Protein AF-A0A8T2KQU5-F1 (afdb_monomer_lite)

Secondary structure (DSSP, 8-state):
--SHHHHHHHHHHHHHHHHHHHHHHHHHHHHHHHHHHHHHHHHHHHH---PPPPPP-HHHHHHHHHHHHHHHHHHHHHHHHHHHHHHHHHHHHHHHHHHHHHHHHHHHHHHHHHHHHHHHHHHHHHHHHHHHHHHHHHHHHHHHHHHHHHHHHHHHHHHHHHHHHHHHHHHHHHHHHHHHHHHHHHHHHHHHHHHHHHHTTT---HHHHHHHHHHHHHT--SS-----PPPPSS--HHHHHHHHHHHHHHHHHHHHHHHT-GGGSPPTTS--SS--TT-HHHHHHHHHHHHHHHHH-S--HHHHHHHHHH-S-HHHHHHHHHHHHHHHHHHHHHHHHHHH---------

pLDDT: mean 75.5, std 19.66, range [34.19, 98.44]

Organism: NCBI:txid247094

Radius of gyration: 82.46 Å; chains: 1; bounding box: 174×82×207 Å

Foldseek 3Di:
DPDPVVVVVVVVVVVVVVVVVVVVVVVVVVVVVVVVVVVVVVVVVVPPDPDPDPPPPPVVVVVVVVVVVVVVVVVVVVVVVVVVVVVVVVVVVVVVVVVVVVVVVVVVVVVVVVVVVVVVVVVVVVVVVVVVVVVVVVVVVVVVVVVVVVVVVVVVVVVVVVVVVVVVVVVVVVVVVVVVLLVQLVVQLVVVLVVVCVVVVNDDDPVNNVVSVVCSVVSHGPDDPPPDPPDDPDQDPVNVVVVVVVVVVVVVVVVCCLQCHDPSPDPPVDPDRGDDLCPVVVVVVVVVCVVCCVPDDDDPPPVVVVVQVRHPCVPVVVVVVVCVVVVVVVVVVCVVVVVVPPDPPDDDD

Sequence (349 aa):
MKKLAQIQNDELRKMQKIREELRIQDIEKLRRARRRQNEIMARIQAAIVQIPKPPTNRNLKAIEAQKMLKKKKEAEEAFREEQLINRLMRQSQQERRIAVQLMYARHEKEVMRQNRILREKQFQERREKEFREALDREAAIQKQENLEREEEIRKIQELHDQIAAERAEARYRKHYHMCQEIMNQILDLVTKTGEYREITNRLIPNKLMREWKEFFFAGYPLYEKASIDPLPSEPTTEQLLELEKQNLLDDNDYEEYKDMAGEWSPPQSSGLKAPAPNNNVLGYVVADCCVLGKLYYSGKSTCLTHLTQGFCVETLLQEALQAYHHGEMEVIRTVLILNKKKPMKNIRY

InterPro domains:
  IPR052634 Sperm flagellar development and bone growth associated protein [PTHR14919] (75-287)
  IPR054517 CPC1/SPEF2 domain D5 [PF22946] (88-221)

Structure (mmCIF, N/CA/C/O backbone):
data_AF-A0A8T2KQU5-F1
#
_entry.id   AF-A0A8T2KQU5-F1
#
loop_
_atom_site.group_PDB
_atom_site.id
_atom_site.type_symbol
_atom_site.label_atom_id
_atom_site.label_alt_id
_atom_site.label_comp_id
_atom_site.label_asym_id
_atom_site.label_entity_id
_atom_site.label_seq_id
_atom_site.pdbx_PDB_ins_code
_atom_site.Cartn_x
_atom_site.Cartn_y
_atom_site.Cartn_z
_atom_site.occupancy
_atom_site.B_iso_or_equiv
_atom_site.auth_seq_id
_atom_site.auth_comp_id
_atom_site.auth_asym_id
_atom_site.auth_atom_id
_atom_site.pdbx_PDB_model_num
ATOM 1 N N . MET A 1 1 ? 108.077 -56.920 -130.665 1.00 50.50 1 MET A N 1
ATOM 2 C CA . MET A 1 1 ? 108.068 -56.585 -129.222 1.00 50.50 1 MET A CA 1
ATOM 3 C C . MET A 1 1 ? 108.440 -55.138 -128.835 1.00 50.50 1 MET A C 1
ATOM 5 O O . MET A 1 1 ? 108.325 -54.854 -127.657 1.00 50.50 1 MET A O 1
ATOM 9 N N . LYS A 1 2 ? 108.795 -54.178 -129.721 1.00 52.72 2 LYS A N 1
ATOM 10 C CA . LYS A 1 2 ? 108.927 -52.750 -129.292 1.00 52.72 2 LYS A CA 1
ATOM 11 C C . LYS A 1 2 ? 108.409 -51.653 -130.251 1.00 52.72 2 LYS A C 1
ATOM 13 O O . LYS A 1 2 ? 108.157 -50.557 -129.782 1.00 52.72 2 LYS A O 1
ATOM 18 N N . LYS A 1 3 ? 108.178 -51.906 -131.551 1.00 51.38 3 LYS A N 1
ATOM 19 C CA . LYS A 1 3 ? 107.813 -50.829 -132.511 1.00 51.38 3 LYS A CA 1
ATOM 20 C C . LYS A 1 3 ? 106.306 -50.538 -132.670 1.00 51.38 3 LYS A C 1
ATOM 22 O O . LYS A 1 3 ? 105.949 -49.385 -132.859 1.00 51.38 3 LYS A O 1
ATOM 27 N N . LEU A 1 4 ? 105.421 -51.533 -132.536 1.00 48.31 4 LEU A N 1
ATOM 28 C CA . LEU A 1 4 ? 103.963 -51.339 -132.704 1.00 48.31 4 LEU A CA 1
ATOM 29 C C . LEU A 1 4 ? 103.295 -50.625 -131.511 1.00 48.31 4 LEU A C 1
ATOM 31 O O . LEU A 1 4 ? 102.405 -49.806 -131.710 1.00 48.31 4 LEU A O 1
ATOM 35 N N . ALA A 1 5 ? 103.779 -50.851 -130.284 1.00 55.22 5 ALA A N 1
ATOM 36 C CA . ALA A 1 5 ? 103.276 -50.170 -129.084 1.00 55.22 5 ALA A CA 1
ATOM 37 C C . ALA A 1 5 ? 103.716 -48.694 -128.989 1.00 55.22 5 ALA A C 1
ATOM 39 O O . ALA A 1 5 ? 103.071 -47.900 -128.310 1.00 55.22 5 ALA A O 1
ATOM 40 N N . GLN A 1 6 ? 104.803 -48.315 -129.673 1.00 56.91 6 GLN A N 1
ATOM 41 C CA . GLN A 1 6 ? 105.303 -46.937 -129.698 1.00 56.91 6 GLN A CA 1
ATOM 42 C C . GLN A 1 6 ? 104.428 -46.049 -130.599 1.00 56.91 6 GLN A C 1
ATOM 44 O O . GLN A 1 6 ? 104.073 -44.943 -130.209 1.00 56.91 6 GLN A O 1
ATOM 49 N N . ILE A 1 7 ? 103.993 -46.583 -131.748 1.00 60.22 7 ILE A N 1
ATOM 50 C CA . ILE A 1 7 ? 103.141 -45.874 -132.714 1.00 60.22 7 ILE A CA 1
ATOM 51 C C . ILE A 1 7 ? 101.752 -45.584 -132.121 1.00 60.22 7 ILE A C 1
ATOM 53 O O . ILE A 1 7 ? 101.294 -44.447 -132.190 1.00 60.22 7 ILE A O 1
ATOM 57 N N . GLN A 1 8 ? 101.124 -46.556 -131.445 1.00 58.75 8 GLN A N 1
ATOM 58 C CA . GLN A 1 8 ? 99.826 -46.337 -130.783 1.00 58.75 8 GLN A CA 1
ATOM 59 C C . GLN A 1 8 ? 99.897 -45.321 -129.629 1.00 58.75 8 GLN A C 1
ATOM 61 O O . GLN A 1 8 ? 98.967 -44.537 -129.438 1.00 58.75 8 GLN A O 1
ATOM 66 N N . ASN A 1 9 ? 100.997 -45.294 -128.866 1.00 60.81 9 ASN A N 1
ATOM 67 C CA . ASN A 1 9 ? 101.178 -44.314 -127.787 1.00 60.81 9 ASN A CA 1
ATOM 68 C C . ASN A 1 9 ? 101.420 -42.894 -128.325 1.00 60.81 9 ASN A C 1
ATOM 70 O O . ASN A 1 9 ? 100.925 -41.921 -127.752 1.00 60.81 9 ASN A O 1
ATOM 74 N N . ASP A 1 10 ? 102.147 -42.764 -129.435 1.00 62.34 10 ASP A N 1
ATOM 75 C CA . ASP A 1 10 ? 102.380 -41.472 -130.080 1.00 62.34 10 ASP A CA 1
ATOM 76 C C . ASP A 1 10 ? 101.107 -40.921 -130.744 1.00 62.34 10 ASP A C 1
ATOM 78 O O . ASP A 1 10 ? 100.865 -39.712 -130.694 1.00 62.34 10 ASP A O 1
ATOM 82 N N . GLU A 1 11 ? 100.248 -41.781 -131.297 1.00 60.84 11 GLU A N 1
ATOM 83 C CA . GLU A 1 11 ? 98.922 -41.394 -131.802 1.00 60.84 11 GLU A CA 1
ATOM 84 C C . GLU A 1 11 ? 97.987 -40.927 -130.679 1.00 60.84 11 GLU A C 1
ATOM 86 O O . GLU A 1 11 ? 97.353 -39.876 -130.806 1.00 60.84 11 GLU A O 1
ATOM 91 N N . LEU A 1 12 ? 97.968 -41.626 -129.538 1.00 62.62 12 LEU A N 1
ATOM 92 C CA . LEU A 1 12 ? 97.231 -41.189 -128.345 1.00 62.62 12 LEU A CA 1
ATOM 93 C C . LEU A 1 12 ? 97.728 -39.830 -127.828 1.00 62.62 12 LEU A C 1
ATOM 95 O O . LEU A 1 12 ? 96.915 -38.965 -127.497 1.00 62.62 12 LEU A O 1
ATOM 99 N N . ARG A 1 13 ? 99.047 -39.594 -127.824 1.00 61.50 13 ARG A N 1
ATOM 100 C CA . ARG A 1 13 ? 99.641 -38.297 -127.448 1.00 61.50 13 ARG A CA 1
ATOM 101 C C . ARG A 1 13 ? 99.290 -37.179 -128.429 1.00 61.50 13 ARG A C 1
ATOM 103 O O . ARG A 1 13 ? 99.038 -36.055 -127.998 1.00 61.50 13 ARG A O 1
ATOM 110 N N . LYS A 1 14 ? 99.243 -37.462 -129.736 1.00 70.38 14 LYS A N 1
ATOM 111 C CA . LYS A 1 14 ? 98.799 -36.489 -130.752 1.00 70.38 14 LYS A CA 1
ATOM 112 C C . LYS A 1 14 ? 97.320 -36.140 -130.584 1.00 70.38 14 LYS A C 1
ATOM 114 O O . LYS A 1 14 ? 96.977 -34.962 -130.583 1.00 70.38 14 LYS A O 1
ATOM 119 N N . MET A 1 15 ? 96.464 -37.137 -130.354 1.00 66.38 15 MET A N 1
ATOM 120 C CA . MET A 1 15 ? 95.035 -36.930 -130.088 1.00 66.38 15 MET A CA 1
ATOM 121 C C . MET A 1 15 ? 94.790 -36.125 -128.802 1.00 66.38 15 MET A C 1
ATOM 123 O O . MET A 1 15 ? 93.900 -35.274 -128.770 1.00 66.38 15 MET A O 1
ATOM 127 N N . GLN A 1 16 ? 95.595 -36.341 -127.755 1.00 68.31 16 GLN A N 1
ATOM 128 C CA . GLN A 1 16 ? 95.536 -35.544 -126.524 1.00 68.31 16 GLN A CA 1
ATOM 129 C C . GLN A 1 16 ? 95.972 -34.090 -126.746 1.00 68.31 16 GLN A C 1
ATOM 131 O O . GLN A 1 16 ? 95.265 -33.189 -126.300 1.00 68.31 16 GLN A O 1
ATOM 136 N N . LYS A 1 17 ? 97.055 -33.850 -127.502 1.00 73.94 17 LYS A N 1
ATOM 137 C CA . LYS A 1 17 ? 97.500 -32.490 -127.863 1.00 73.94 17 LYS A CA 1
ATOM 138 C C . LYS A 1 17 ? 96.441 -31.716 -128.644 1.00 73.94 17 LYS A C 1
ATOM 140 O O . LYS A 1 17 ? 96.138 -30.585 -128.288 1.00 73.94 17 LYS A O 1
ATOM 145 N N . ILE A 1 18 ? 95.817 -32.345 -129.641 1.00 77.31 18 ILE A N 1
ATOM 146 C CA . ILE A 1 18 ? 94.743 -31.717 -130.430 1.00 77.31 18 ILE A CA 1
ATOM 147 C C . ILE A 1 18 ? 93.541 -31.369 -129.536 1.00 77.31 18 ILE A C 1
ATOM 149 O O . ILE A 1 18 ? 92.941 -30.302 -129.668 1.00 77.31 18 ILE A O 1
ATOM 153 N N . ARG A 1 19 ? 93.196 -32.247 -128.584 1.00 71.88 19 ARG A N 1
ATOM 154 C CA . ARG A 1 19 ? 92.106 -32.001 -127.630 1.00 71.88 19 ARG A CA 1
ATOM 155 C C . ARG A 1 19 ? 92.425 -30.852 -126.663 1.00 71.88 19 ARG A C 1
ATOM 157 O O . ARG A 1 19 ? 91.522 -30.082 -126.338 1.00 71.88 19 ARG A O 1
ATOM 164 N N . GLU A 1 20 ? 93.670 -30.716 -126.211 1.00 72.19 20 GLU A N 1
ATOM 165 C CA . GLU A 1 20 ? 94.106 -29.584 -125.379 1.00 72.19 20 GLU A CA 1
ATOM 166 C C . GLU A 1 20 ? 94.168 -28.267 -126.160 1.00 72.19 20 GLU A C 1
ATOM 168 O O . GLU A 1 20 ? 93.708 -27.244 -125.653 1.00 72.19 20 GLU A O 1
ATOM 173 N N . GLU A 1 21 ? 94.641 -28.284 -127.407 1.00 76.81 21 GLU A N 1
ATOM 174 C CA . GLU A 1 21 ? 94.680 -27.105 -128.281 1.00 76.81 21 GLU A CA 1
ATOM 175 C C . GLU A 1 21 ? 93.280 -26.553 -128.567 1.00 76.81 21 GLU A C 1
ATOM 177 O O . GLU A 1 21 ? 93.063 -25.346 -128.442 1.00 76.81 21 GLU A O 1
ATOM 182 N N . LEU A 1 22 ? 92.302 -27.422 -128.852 1.00 78.31 22 LEU A N 1
ATOM 183 C CA . LEU A 1 22 ? 90.896 -27.021 -129.004 1.00 78.31 22 LEU A CA 1
ATOM 184 C C . LEU A 1 22 ? 90.356 -26.353 -127.730 1.00 78.31 22 LEU A C 1
ATOM 186 O O . LEU A 1 22 ? 89.692 -25.317 -127.794 1.00 78.31 22 LEU A O 1
ATOM 190 N N . ARG A 1 23 ? 90.709 -26.890 -126.555 1.00 79.25 23 ARG A N 1
ATOM 191 C CA . ARG A 1 23 ? 90.299 -26.340 -125.255 1.00 79.25 23 ARG A CA 1
ATOM 192 C C . ARG A 1 23 ? 90.900 -24.953 -125.003 1.00 79.25 23 ARG A C 1
ATOM 194 O O . ARG A 1 23 ? 90.217 -24.072 -124.482 1.00 79.25 23 ARG A O 1
ATOM 201 N N . ILE A 1 24 ? 92.158 -24.743 -125.391 1.00 78.00 24 ILE A N 1
ATOM 202 C CA . ILE A 1 24 ? 92.837 -23.441 -125.307 1.00 78.00 24 ILE A CA 1
ATOM 203 C C . ILE A 1 24 ? 92.200 -22.441 -126.281 1.00 78.00 24 ILE A C 1
ATOM 205 O O . ILE A 1 24 ? 91.972 -21.287 -125.909 1.00 78.00 24 ILE A O 1
ATOM 209 N N . GLN A 1 25 ? 91.832 -22.880 -127.487 1.00 80.12 25 GLN A N 1
ATOM 210 C CA . GLN A 1 25 ? 91.169 -22.037 -128.485 1.00 80.12 25 GLN A CA 1
ATOM 211 C C . GLN A 1 25 ? 89.801 -21.523 -128.008 1.00 80.12 25 GLN A C 1
ATOM 213 O O . GLN A 1 25 ? 89.478 -20.345 -128.194 1.00 80.12 25 GLN A O 1
ATOM 218 N N . ASP A 1 26 ? 89.014 -22.373 -127.347 1.00 79.69 26 ASP A N 1
ATOM 219 C CA . ASP A 1 26 ? 87.719 -21.980 -126.785 1.00 79.69 26 ASP A CA 1
ATOM 220 C C . ASP A 1 26 ? 87.868 -21.006 -125.603 1.00 79.69 26 ASP A C 1
ATOM 222 O O . ASP A 1 26 ? 87.123 -20.023 -125.499 1.00 79.69 26 ASP A O 1
ATOM 226 N N . ILE A 1 27 ? 88.890 -21.189 -124.759 1.00 82.50 27 ILE A N 1
ATOM 227 C CA . ILE A 1 27 ? 89.223 -20.243 -123.680 1.00 82.50 27 ILE A CA 1
ATOM 228 C C . ILE A 1 27 ? 89.667 -18.888 -124.254 1.00 82.50 27 ILE A C 1
ATOM 230 O O . ILE A 1 27 ? 89.281 -17.831 -123.738 1.00 82.50 27 ILE A O 1
ATOM 234 N N . GLU A 1 28 ? 90.445 -18.877 -125.337 1.00 80.00 28 GLU A N 1
ATOM 235 C CA . GLU A 1 28 ? 90.831 -17.635 -126.008 1.00 80.00 28 GLU A CA 1
ATOM 236 C C . GLU A 1 28 ? 89.642 -16.907 -126.637 1.00 80.00 28 GLU A C 1
ATOM 238 O O . GLU A 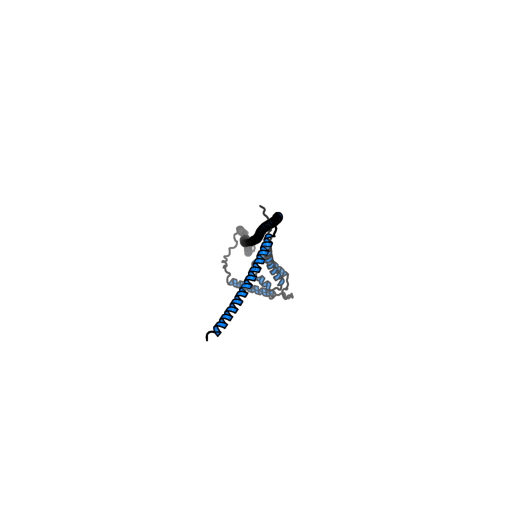1 28 ? 89.558 -15.678 -126.528 1.00 80.00 28 GLU A O 1
ATOM 243 N N . LYS A 1 29 ? 88.694 -17.630 -127.246 1.00 81.38 29 LYS A N 1
ATOM 244 C CA . LYS A 1 29 ? 87.450 -17.036 -127.762 1.00 81.38 29 LYS A CA 1
ATOM 245 C C . LYS A 1 29 ? 86.662 -16.341 -126.651 1.00 81.38 29 LYS A C 1
ATOM 247 O O . LYS A 1 29 ? 86.257 -15.190 -126.833 1.00 81.38 29 LYS A O 1
ATOM 252 N N . LEU A 1 30 ? 86.525 -16.975 -125.483 1.00 81.06 30 LEU A N 1
ATOM 253 C CA . LEU A 1 30 ? 85.876 -16.377 -124.308 1.00 81.06 30 LEU A CA 1
ATOM 254 C C . LEU A 1 30 ? 86.605 -15.115 -123.819 1.00 81.06 30 LEU A C 1
ATOM 256 O O . LEU A 1 30 ? 85.970 -14.095 -123.537 1.00 81.06 30 LEU A O 1
ATOM 260 N N . ARG A 1 31 ? 87.945 -15.131 -123.776 1.00 82.69 31 ARG A N 1
ATOM 261 C CA . ARG A 1 31 ? 88.745 -13.948 -123.402 1.00 82.69 31 ARG A CA 1
ATOM 262 C C . ARG A 1 31 ? 88.584 -12.799 -124.400 1.00 82.69 31 ARG A C 1
ATOM 264 O O . ARG A 1 31 ? 88.457 -11.649 -123.976 1.00 82.69 31 ARG A O 1
ATOM 271 N N . ARG A 1 32 ? 88.552 -13.085 -125.707 1.00 81.69 32 ARG A N 1
ATOM 272 C CA . ARG A 1 32 ? 88.316 -12.074 -126.755 1.00 81.69 32 ARG A CA 1
ATOM 273 C C . ARG A 1 32 ? 86.906 -11.484 -126.660 1.00 81.69 32 ARG A C 1
ATOM 275 O O . ARG A 1 32 ? 86.767 -10.267 -126.756 1.00 81.69 32 ARG A O 1
ATOM 282 N N . ALA A 1 33 ? 85.883 -12.301 -126.401 1.00 80.19 33 ALA A N 1
ATOM 283 C CA . ALA A 1 33 ? 84.511 -11.828 -126.198 1.00 80.19 33 ALA A CA 1
ATOM 284 C C . ALA A 1 33 ? 84.392 -10.900 -124.975 1.00 80.19 33 ALA A C 1
ATOM 286 O O . ALA A 1 33 ? 83.794 -9.827 -125.070 1.00 80.19 33 ALA A O 1
ATOM 287 N N . ARG A 1 34 ? 85.044 -11.250 -123.857 1.00 85.06 34 ARG A N 1
ATOM 288 C CA . ARG A 1 34 ? 85.070 -10.409 -122.650 1.00 85.06 34 ARG A CA 1
ATOM 289 C C . ARG A 1 34 ? 85.811 -9.087 -122.868 1.00 85.06 34 ARG A C 1
ATOM 291 O O . ARG A 1 34 ? 85.346 -8.055 -122.398 1.00 85.06 34 ARG A O 1
ATOM 298 N N . ARG A 1 35 ? 86.920 -9.084 -123.622 1.00 82.44 35 ARG A N 1
ATOM 299 C CA . ARG A 1 35 ? 87.605 -7.833 -124.006 1.00 82.44 35 ARG A CA 1
ATOM 300 C C . ARG A 1 35 ? 86.699 -6.926 -124.835 1.00 82.44 35 ARG A C 1
ATOM 302 O O . ARG A 1 35 ? 86.638 -5.745 -124.532 1.00 82.44 35 ARG A O 1
ATOM 309 N N . ARG A 1 36 ? 85.945 -7.472 -125.798 1.00 83.44 36 ARG A N 1
ATOM 310 C CA . ARG A 1 36 ? 84.970 -6.688 -126.580 1.00 83.44 36 ARG A CA 1
ATOM 311 C C . ARG A 1 36 ? 83.856 -6.115 -125.706 1.00 83.44 36 ARG A C 1
ATOM 313 O O . ARG A 1 36 ? 83.538 -4.944 -125.854 1.00 83.44 36 ARG A O 1
ATOM 320 N N . GLN A 1 37 ? 83.295 -6.893 -124.776 1.00 76.31 37 GLN A N 1
ATOM 321 C CA . GLN A 1 37 ? 82.302 -6.368 -123.826 1.00 76.31 37 GLN A CA 1
ATOM 322 C C . GLN A 1 37 ? 82.875 -5.249 -122.949 1.00 76.31 37 GLN A C 1
ATOM 324 O O . GLN A 1 37 ? 82.223 -4.223 -122.773 1.00 76.31 37 GLN A O 1
ATOM 329 N N . ASN A 1 38 ? 84.101 -5.411 -122.448 1.00 82.88 38 ASN A N 1
ATOM 330 C CA . ASN A 1 38 ? 84.763 -4.380 -121.653 1.00 82.88 38 ASN A CA 1
ATOM 331 C C . ASN A 1 38 ? 85.070 -3.127 -122.483 1.00 82.88 38 ASN A C 1
ATOM 333 O O . ASN A 1 38 ? 84.923 -2.019 -121.982 1.00 82.88 38 ASN A O 1
ATOM 337 N N . GLU A 1 39 ? 85.448 -3.284 -123.752 1.00 83.44 39 GLU A N 1
ATOM 338 C CA . GLU A 1 39 ? 85.691 -2.164 -124.662 1.00 83.44 39 GLU A CA 1
ATOM 339 C C . GLU A 1 39 ? 84.388 -1.430 -125.012 1.00 83.44 39 GLU A C 1
ATOM 341 O O . GLU A 1 39 ? 84.363 -0.203 -125.032 1.00 83.44 39 GLU A O 1
ATOM 346 N N . ILE A 1 40 ? 83.278 -2.155 -125.202 1.00 78.06 40 ILE A N 1
ATOM 347 C CA . ILE A 1 40 ? 81.944 -1.565 -125.386 1.00 78.06 40 ILE A CA 1
ATOM 348 C C . ILE A 1 40 ? 81.515 -0.808 -124.123 1.00 78.06 40 ILE A C 1
ATOM 350 O O . ILE A 1 40 ? 81.058 0.325 -124.236 1.00 78.06 40 ILE A O 1
ATOM 354 N N . MET A 1 41 ? 81.718 -1.367 -122.924 1.00 73.31 41 MET A N 1
ATOM 355 C CA . MET A 1 41 ? 81.436 -0.654 -121.671 1.00 73.31 41 MET A CA 1
ATOM 356 C C . MET A 1 41 ? 82.324 0.575 -121.481 1.00 73.31 41 MET A C 1
ATOM 358 O O . MET A 1 41 ? 81.826 1.604 -121.033 1.00 73.31 41 MET A O 1
ATOM 362 N N . ALA A 1 42 ? 83.601 0.507 -121.863 1.00 74.44 42 ALA A N 1
ATOM 363 C CA . ALA A 1 42 ? 84.502 1.654 -121.828 1.00 74.44 42 ALA A CA 1
ATOM 364 C C . ALA A 1 42 ? 84.073 2.742 -122.828 1.00 74.44 42 ALA A C 1
ATOM 366 O O . ALA A 1 42 ? 84.100 3.922 -122.490 1.00 74.44 42 ALA A O 1
ATOM 367 N N . ARG A 1 43 ? 83.597 2.366 -124.026 1.00 73.38 43 ARG A N 1
ATOM 368 C CA . ARG A 1 43 ? 83.027 3.307 -125.006 1.00 73.38 43 ARG A CA 1
ATOM 369 C C . ARG A 1 43 ? 81.703 3.913 -124.532 1.00 73.38 43 ARG A C 1
ATOM 371 O O . ARG A 1 43 ? 81.512 5.108 -124.714 1.00 73.38 43 ARG A O 1
ATOM 378 N N . ILE A 1 44 ? 80.824 3.141 -123.881 1.00 68.38 44 ILE A N 1
ATOM 379 C CA . ILE A 1 44 ? 79.591 3.663 -123.264 1.00 68.38 44 ILE A CA 1
ATOM 380 C C . ILE A 1 44 ? 79.944 4.633 -122.132 1.00 68.38 44 ILE A C 1
ATOM 382 O O . ILE A 1 44 ? 79.413 5.735 -122.097 1.00 68.38 44 ILE A O 1
ATOM 386 N N . GLN A 1 45 ? 80.879 4.276 -121.249 1.00 61.72 45 GLN A N 1
ATOM 387 C CA . GLN A 1 45 ? 81.314 5.154 -120.158 1.00 61.72 45 GLN A CA 1
ATOM 388 C C . GLN A 1 45 ? 82.012 6.429 -120.659 1.00 61.72 45 GLN A C 1
ATOM 390 O O . GLN A 1 45 ? 81.833 7.478 -120.049 1.00 61.72 45 GLN A O 1
ATOM 395 N N . ALA A 1 46 ? 82.742 6.369 -121.779 1.00 62.53 46 ALA A N 1
ATOM 396 C CA . ALA A 1 46 ? 83.385 7.532 -122.399 1.00 62.53 46 ALA A CA 1
ATOM 397 C C . ALA A 1 46 ? 82.419 8.423 -123.210 1.00 62.53 46 ALA A C 1
ATOM 399 O O . ALA A 1 46 ? 82.688 9.610 -123.372 1.00 62.53 46 ALA A O 1
ATOM 400 N N . ALA A 1 47 ? 81.301 7.876 -123.704 1.00 62.16 47 ALA A N 1
ATOM 401 C CA . ALA A 1 47 ? 80.281 8.606 -124.466 1.00 62.16 47 ALA A CA 1
ATOM 402 C C . ALA A 1 47 ? 79.158 9.207 -123.592 1.00 62.16 47 ALA A C 1
ATOM 404 O O . ALA A 1 47 ? 78.311 9.943 -124.102 1.00 62.16 47 ALA A O 1
ATOM 405 N N . ILE A 1 48 ? 79.138 8.928 -122.282 1.00 51.62 48 ILE A N 1
ATOM 406 C CA . ILE A 1 48 ? 78.232 9.597 -121.340 1.00 51.62 48 ILE A CA 1
ATOM 407 C C . ILE A 1 48 ? 78.722 11.034 -121.135 1.00 51.62 48 ILE A C 1
ATOM 409 O O . ILE A 1 48 ? 79.669 11.302 -120.397 1.00 51.62 48 ILE A O 1
ATOM 413 N N . VAL A 1 49 ? 78.040 11.973 -121.789 1.00 54.41 49 VAL A N 1
ATOM 414 C CA . VAL A 1 49 ? 78.141 13.409 -121.516 1.00 54.41 49 VAL A CA 1
ATOM 415 C C . VAL A 1 49 ? 77.855 13.641 -120.030 1.00 54.41 49 VAL A C 1
ATOM 417 O O . VAL A 1 49 ? 76.795 13.257 -119.530 1.00 54.41 49 VAL A O 1
ATOM 420 N N . GLN A 1 50 ? 78.793 14.262 -119.309 1.00 50.88 50 GLN A N 1
ATOM 421 C CA . GLN A 1 50 ? 78.565 14.689 -117.930 1.00 50.88 50 GLN A CA 1
ATOM 422 C C . GLN A 1 50 ? 77.510 15.802 -117.900 1.00 50.88 50 GLN A C 1
ATOM 424 O O . GLN A 1 50 ? 77.822 16.983 -118.019 1.00 50.88 50 GLN A O 1
ATOM 429 N N . ILE A 1 51 ? 76.246 15.421 -117.722 1.00 48.25 51 ILE A N 1
ATOM 430 C CA . ILE A 1 51 ? 75.193 16.343 -117.299 1.00 48.25 51 ILE A CA 1
ATOM 431 C C . ILE A 1 51 ? 75.481 16.680 -115.826 1.00 48.25 51 ILE A C 1
ATOM 433 O O . ILE A 1 51 ? 75.554 15.752 -115.009 1.00 48.25 51 ILE A O 1
ATOM 437 N N . PRO A 1 52 ? 75.668 17.959 -115.444 1.00 50.47 52 PRO A N 1
ATOM 438 C CA . PRO A 1 52 ? 75.829 18.318 -114.042 1.00 50.47 52 PRO A CA 1
ATOM 439 C C . PRO A 1 52 ? 74.598 17.835 -113.270 1.00 50.47 52 PRO A C 1
ATOM 441 O O . PRO A 1 52 ? 73.460 18.098 -113.660 1.00 50.47 52 PRO A O 1
ATOM 444 N N . LYS A 1 53 ? 74.823 17.081 -112.187 1.00 47.81 53 LYS A N 1
ATOM 445 C CA . LYS A 1 53 ? 73.737 16.555 -111.351 1.00 47.81 53 LYS A CA 1
ATOM 446 C C . LYS A 1 53 ? 72.844 17.724 -110.896 1.00 47.81 53 LYS A C 1
ATOM 448 O O . LYS A 1 53 ? 73.384 18.702 -110.374 1.00 47.81 53 LYS A O 1
ATOM 453 N N . PRO A 1 54 ? 71.511 17.637 -111.066 1.00 55.16 54 PRO A N 1
ATOM 454 C CA . PRO A 1 54 ? 70.600 18.701 -110.659 1.00 55.16 54 PRO A CA 1
ATOM 455 C C . PRO A 1 54 ? 70.723 18.957 -109.147 1.00 55.16 54 PRO A C 1
ATOM 457 O O . PRO A 1 54 ? 70.878 18.001 -108.377 1.00 55.16 54 PRO A O 1
ATOM 460 N N . PRO A 1 55 ? 70.661 20.222 -108.692 1.00 53.66 55 PRO A N 1
ATOM 461 C CA . PRO A 1 55 ? 70.747 20.540 -107.275 1.00 53.66 55 PRO A CA 1
ATOM 462 C C . PRO A 1 55 ? 69.596 19.871 -106.513 1.00 53.66 55 PRO A C 1
ATOM 464 O O . PRO A 1 55 ? 68.436 19.911 -106.916 1.00 53.66 55 PRO A O 1
ATOM 467 N N . THR A 1 56 ? 69.926 19.237 -105.388 1.00 57.91 56 THR A N 1
ATOM 468 C CA . THR A 1 56 ? 68.979 18.591 -104.470 1.00 57.91 56 THR A CA 1
ATOM 469 C C . THR A 1 56 ? 67.807 19.513 -104.112 1.00 57.91 56 THR A C 1
ATOM 471 O O . THR A 1 56 ? 68.008 20.567 -103.511 1.00 57.91 56 THR A O 1
ATOM 474 N N . ASN A 1 57 ? 66.580 19.075 -104.418 1.00 59.38 57 ASN A N 1
ATOM 475 C CA . ASN A 1 57 ? 65.316 19.733 -104.070 1.00 59.38 57 ASN A CA 1
ATOM 476 C C . ASN A 1 57 ? 65.153 19.855 -102.537 1.00 59.38 57 ASN A C 1
ATOM 478 O O . ASN A 1 57 ? 64.611 18.973 -101.868 1.00 59.38 57 ASN A O 1
ATOM 482 N N . ARG A 1 58 ? 65.645 20.963 -101.968 1.00 60.16 58 ARG A N 1
ATOM 483 C CA . ARG A 1 58 ? 65.628 21.297 -100.528 1.00 60.16 58 ARG A CA 1
ATOM 484 C C . ARG A 1 58 ? 64.207 21.288 -99.929 1.00 60.16 58 ARG A C 1
ATOM 486 O O . ARG A 1 58 ? 64.044 20.987 -98.750 1.00 60.16 58 ARG A O 1
ATOM 493 N N . ASN A 1 59 ? 63.190 21.537 -100.758 1.00 62.34 59 ASN A N 1
ATOM 494 C CA . ASN A 1 59 ? 61.791 21.693 -100.347 1.00 62.34 59 ASN A CA 1
ATOM 495 C C . ASN A 1 59 ? 61.091 20.369 -99.980 1.00 62.34 59 ASN A C 1
ATOM 497 O O . ASN A 1 59 ? 60.355 20.337 -99.000 1.00 62.34 59 ASN A O 1
ATOM 501 N N . LEU A 1 60 ? 61.347 19.257 -100.686 1.00 64.62 60 LEU A N 1
ATOM 502 C CA . LEU A 1 60 ? 60.726 17.956 -100.365 1.00 64.62 60 LEU A CA 1
ATOM 503 C C . LEU A 1 60 ? 61.257 17.380 -99.045 1.00 64.62 60 LEU A C 1
ATOM 505 O O . LEU A 1 60 ? 60.476 16.966 -98.192 1.00 64.62 60 LEU A O 1
ATOM 509 N N . LYS A 1 61 ? 62.576 17.471 -98.824 1.00 67.50 61 LYS A N 1
ATOM 510 C CA . LYS A 1 61 ? 63.203 17.101 -97.544 1.00 67.50 61 LYS A CA 1
ATOM 511 C C . LYS A 1 61 ? 62.705 17.970 -96.386 1.00 67.50 61 LYS A C 1
ATOM 513 O O . LYS A 1 61 ? 62.524 17.463 -95.285 1.00 67.50 61 LYS A O 1
ATOM 518 N N . ALA A 1 62 ? 62.453 19.260 -96.622 1.00 71.94 62 ALA A N 1
ATOM 519 C CA . ALA A 1 62 ? 61.880 20.150 -95.614 1.00 71.94 62 ALA A CA 1
ATOM 520 C C . ALA A 1 62 ? 60.422 19.787 -95.274 1.00 71.94 62 ALA A C 1
ATOM 522 O O . ALA A 1 62 ? 60.061 19.786 -94.101 1.00 71.94 62 ALA A O 1
ATOM 523 N N . ILE A 1 63 ? 59.600 19.419 -96.265 1.00 74.00 63 ILE A N 1
ATOM 524 C CA . ILE A 1 63 ? 58.207 18.980 -96.058 1.00 74.00 63 ILE A CA 1
ATOM 525 C C . ILE A 1 63 ? 58.151 17.645 -95.302 1.00 74.00 63 ILE A C 1
ATOM 527 O O . ILE A 1 63 ? 57.352 17.489 -94.379 1.00 74.00 63 ILE A O 1
ATOM 531 N N . GLU A 1 64 ? 59.003 16.681 -95.652 1.00 75.69 64 GLU A N 1
ATOM 532 C CA . GLU A 1 64 ? 59.113 15.410 -94.926 1.00 75.69 64 GLU A CA 1
ATOM 533 C C . GLU A 1 64 ? 59.616 15.623 -93.496 1.00 75.69 64 GLU A C 1
ATOM 535 O O . GLU A 1 64 ? 59.025 15.092 -92.557 1.00 75.69 64 GLU A O 1
ATOM 540 N N . ALA A 1 65 ? 60.632 16.469 -93.302 1.00 79.62 65 ALA A N 1
ATOM 541 C CA . ALA A 1 65 ? 61.102 16.848 -91.974 1.00 79.62 65 ALA A CA 1
ATOM 542 C C . ALA A 1 65 ? 59.999 17.536 -91.149 1.00 79.62 65 ALA A C 1
ATOM 544 O O . ALA A 1 65 ? 59.831 17.209 -89.977 1.00 79.62 65 ALA A O 1
ATOM 545 N N . GLN A 1 66 ? 59.194 18.420 -91.752 1.00 79.81 66 GLN A N 1
ATOM 546 C CA . GLN A 1 66 ? 58.035 19.041 -91.098 1.00 79.81 66 GLN A CA 1
ATOM 547 C C . GLN A 1 66 ? 56.958 18.016 -90.724 1.00 79.81 66 GLN A C 1
ATOM 549 O O . GLN A 1 66 ? 56.429 18.078 -89.616 1.00 79.81 66 GLN A O 1
ATOM 554 N N . LYS A 1 67 ? 56.644 17.052 -91.599 1.00 82.62 67 LYS A N 1
ATOM 555 C CA . LYS A 1 67 ? 55.699 15.963 -91.292 1.00 82.62 67 LYS A CA 1
ATOM 556 C C . LYS A 1 67 ? 56.210 15.069 -90.163 1.00 82.62 67 LYS A C 1
ATOM 558 O O . LYS A 1 67 ? 55.443 14.730 -89.269 1.00 82.62 67 LYS A O 1
ATOM 563 N N . MET A 1 68 ? 57.494 14.718 -90.169 1.00 81.06 68 MET A N 1
ATOM 564 C CA . MET A 1 68 ? 58.108 13.927 -89.098 1.00 81.06 68 MET A CA 1
ATOM 565 C C . MET A 1 68 ? 58.152 14.694 -87.774 1.00 81.06 68 MET A C 1
ATOM 567 O O . MET A 1 68 ? 57.927 14.103 -86.724 1.00 81.06 68 MET A O 1
ATOM 571 N N . LEU A 1 69 ? 58.384 16.009 -87.811 1.00 84.12 69 LEU A N 1
ATOM 572 C CA . LEU A 1 69 ? 58.332 16.865 -86.627 1.00 84.12 69 LEU A CA 1
ATOM 573 C C . LEU A 1 69 ? 56.904 16.978 -86.072 1.00 84.12 69 LEU A C 1
ATOM 575 O O . LEU A 1 69 ? 56.732 16.899 -84.862 1.00 84.12 69 LEU A O 1
ATOM 579 N N . LYS A 1 70 ? 55.885 17.111 -86.935 1.00 85.44 70 LYS A N 1
ATOM 580 C CA . LYS A 1 70 ? 54.468 17.091 -86.530 1.00 85.44 70 LYS A CA 1
ATOM 581 C C . LYS A 1 70 ? 54.079 15.760 -85.893 1.00 85.44 70 LYS A C 1
ATOM 583 O O . LYS A 1 70 ? 53.605 15.770 -84.771 1.00 85.44 70 LYS A O 1
ATOM 588 N N . LYS A 1 71 ? 54.410 14.629 -86.522 1.00 85.62 71 LYS A N 1
ATOM 589 C CA . LYS A 1 71 ? 54.175 13.295 -85.941 1.00 85.62 71 LYS A CA 1
ATOM 590 C C . LYS A 1 71 ? 54.876 1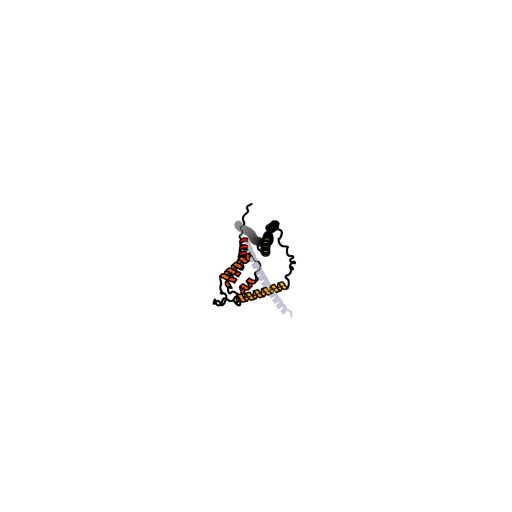3.099 -84.598 1.00 85.62 71 LYS A C 1
ATOM 592 O O . LYS A 1 71 ? 54.318 12.481 -83.704 1.00 85.62 71 LYS A O 1
ATOM 597 N N . LYS A 1 72 ? 56.103 13.612 -84.446 1.00 84.69 72 LYS A N 1
ATOM 598 C CA . LYS A 1 72 ? 56.810 13.586 -83.157 1.00 84.69 72 LYS A CA 1
ATOM 599 C C . LYS A 1 72 ? 56.104 14.436 -82.100 1.00 84.69 72 LYS A C 1
ATOM 601 O O . LYS A 1 72 ? 55.993 13.976 -80.974 1.00 84.69 72 LYS A O 1
ATOM 606 N N . LYS A 1 73 ? 55.619 15.629 -82.462 1.00 86.69 73 LYS A N 1
ATOM 607 C CA . LYS A 1 73 ? 54.833 16.491 -81.565 1.00 86.69 73 LYS A CA 1
ATOM 608 C C . LYS A 1 73 ? 53.510 15.841 -81.165 1.00 86.69 73 LYS A C 1
ATOM 610 O O . LYS A 1 73 ? 53.237 15.756 -79.983 1.00 86.69 73 LYS A O 1
ATOM 615 N N . GLU A 1 74 ? 52.762 15.303 -82.124 1.00 88.44 74 GLU A N 1
ATOM 616 C CA . GLU A 1 74 ? 51.503 14.582 -81.887 1.00 88.44 74 GLU A CA 1
ATOM 617 C C . GLU A 1 74 ? 51.721 13.339 -81.009 1.00 88.44 74 GLU A C 1
ATOM 619 O O . GLU A 1 74 ? 50.941 13.078 -80.101 1.00 88.44 74 GLU A O 1
ATOM 624 N N . ALA A 1 75 ? 52.807 12.587 -81.222 1.00 86.25 75 ALA A N 1
ATOM 625 C CA . ALA A 1 75 ? 53.156 11.450 -80.370 1.00 86.25 75 ALA A CA 1
ATOM 626 C C . ALA A 1 75 ? 53.572 11.882 -78.952 1.00 86.25 75 ALA A C 1
ATOM 628 O O . ALA A 1 75 ? 53.243 11.206 -77.981 1.00 86.25 75 ALA A O 1
ATOM 629 N N . GLU A 1 76 ? 54.288 13.001 -78.817 1.00 87.19 76 GLU A N 1
ATOM 630 C CA . GLU A 1 76 ? 54.646 13.573 -77.516 1.00 87.19 76 GLU A CA 1
ATOM 631 C C . GLU A 1 76 ? 53.409 14.106 -76.775 1.00 87.19 76 GLU A C 1
ATOM 633 O O . GLU A 1 76 ? 53.286 13.917 -75.566 1.00 87.19 76 GLU A O 1
ATOM 638 N N . GLU A 1 77 ? 52.473 14.726 -77.490 1.00 89.12 77 GLU A N 1
ATOM 639 C CA . GLU A 1 77 ? 51.183 15.181 -76.969 1.00 89.12 77 GLU A CA 1
ATOM 640 C C . GLU A 1 77 ? 50.318 13.996 -76.529 1.00 89.12 77 GLU A C 1
ATOM 642 O O . GLU A 1 77 ? 49.896 13.967 -75.376 1.00 89.12 77 GLU A O 1
ATOM 647 N N . ALA A 1 78 ? 50.169 12.964 -77.363 1.00 90.12 78 ALA A N 1
ATOM 648 C CA . ALA A 1 78 ? 49.451 11.740 -77.007 1.00 90.12 78 ALA A CA 1
ATOM 649 C C . ALA A 1 78 ? 50.062 11.048 -75.776 1.00 90.12 78 ALA A C 1
ATOM 651 O O . ALA A 1 78 ? 49.342 10.602 -74.884 1.00 90.12 78 ALA A O 1
ATOM 652 N N . PHE A 1 79 ? 51.394 11.018 -75.668 1.00 92.00 79 PHE A N 1
ATOM 653 C CA . PHE A 1 79 ? 52.074 10.486 -74.486 1.00 92.00 79 PHE A CA 1
ATOM 654 C C . PHE A 1 79 ? 51.787 11.320 -73.227 1.00 92.00 79 PHE A C 1
ATOM 656 O O . PHE A 1 79 ? 51.556 10.771 -72.147 1.00 92.00 79 PHE A O 1
ATOM 663 N N . ARG A 1 80 ? 51.771 12.654 -73.342 1.00 93.00 80 ARG A N 1
ATOM 664 C CA . ARG A 1 80 ? 51.414 13.551 -72.228 1.00 93.00 80 ARG A CA 1
ATOM 665 C C . ARG A 1 80 ? 49.954 13.371 -71.805 1.00 93.00 80 ARG A C 1
ATOM 667 O O . ARG A 1 80 ? 49.676 13.341 -70.603 1.00 93.00 80 ARG A O 1
ATOM 674 N N . GLU A 1 81 ? 49.045 13.226 -72.765 1.00 92.19 81 GLU A N 1
ATOM 675 C CA . GLU A 1 81 ? 47.624 12.955 -72.530 1.00 92.19 81 GLU A CA 1
ATOM 676 C C . GLU A 1 81 ? 47.420 11.608 -71.833 1.00 92.19 81 GLU A C 1
ATOM 678 O O . GLU A 1 81 ? 46.737 11.539 -70.812 1.00 92.19 81 GLU A O 1
ATOM 683 N N . GLU A 1 82 ? 48.087 10.550 -72.291 1.00 93.69 82 GLU A N 1
ATOM 684 C CA . GLU A 1 82 ? 48.015 9.226 -71.673 1.00 93.69 82 GLU A CA 1
ATOM 685 C C . GLU A 1 82 ? 48.535 9.239 -70.226 1.00 93.69 82 GLU A C 1
ATOM 687 O O . GLU A 1 82 ? 47.925 8.656 -69.324 1.00 93.69 82 GLU A O 1
ATOM 692 N N . GLN A 1 83 ? 49.627 9.961 -69.948 1.00 94.12 83 GLN A N 1
ATOM 693 C CA . GLN A 1 83 ? 50.100 10.149 -68.573 1.00 94.12 83 GLN A CA 1
ATOM 694 C C . GLN A 1 83 ? 49.089 10.897 -67.695 1.00 94.12 83 GLN A C 1
ATOM 696 O O . GLN A 1 83 ? 48.980 10.615 -66.496 1.00 94.12 83 GLN A O 1
ATOM 701 N N . LEU A 1 84 ? 48.362 11.869 -68.250 1.00 95.19 84 LEU A N 1
ATOM 702 C CA . LEU A 1 84 ? 47.309 12.577 -67.528 1.00 95.19 84 LEU A CA 1
ATOM 703 C C . LEU A 1 84 ? 46.117 11.655 -67.244 1.00 95.19 84 LEU A C 1
ATOM 705 O O . LEU A 1 84 ? 45.696 11.566 -66.091 1.00 95.19 84 LEU A O 1
ATOM 709 N N . ILE A 1 85 ? 45.644 10.907 -68.243 1.00 94.56 85 ILE A N 1
ATOM 710 C CA . ILE A 1 85 ? 44.551 9.934 -68.102 1.00 94.56 85 ILE A CA 1
ATOM 711 C C . ILE A 1 85 ? 44.899 8.887 -67.043 1.00 94.56 85 ILE A C 1
ATOM 713 O O . ILE A 1 85 ? 44.098 8.623 -66.150 1.00 94.56 85 ILE A O 1
ATOM 717 N N . ASN A 1 86 ? 46.115 8.341 -67.068 1.00 94.75 86 ASN A N 1
ATOM 718 C CA . ASN A 1 86 ? 46.559 7.359 -66.079 1.00 94.75 86 ASN A CA 1
ATOM 719 C C . ASN A 1 86 ? 46.586 7.924 -64.649 1.00 94.75 86 ASN A C 1
ATOM 721 O O . ASN A 1 86 ? 46.227 7.223 -63.699 1.00 94.75 86 ASN A O 1
ATOM 725 N N . ARG A 1 87 ? 46.980 9.192 -64.471 1.00 96.31 87 ARG A N 1
ATOM 726 C CA . ARG A 1 87 ? 46.920 9.868 -63.163 1.00 96.31 87 ARG A CA 1
ATOM 727 C C . ARG A 1 87 ? 45.479 10.065 -62.699 1.00 96.31 87 ARG A C 1
ATOM 729 O O . ARG A 1 87 ? 45.168 9.696 -61.568 1.00 96.31 87 ARG A O 1
ATOM 736 N N . LEU A 1 88 ? 44.608 10.561 -63.576 1.00 96.50 88 LEU A N 1
ATOM 737 C CA . LEU A 1 88 ? 43.188 10.764 -63.280 1.00 96.50 88 LEU A CA 1
ATOM 738 C C . LEU A 1 88 ? 42.474 9.444 -62.962 1.00 96.50 88 LEU A C 1
ATOM 740 O O . LEU A 1 88 ? 41.697 9.375 -62.016 1.00 96.50 88 LEU A O 1
ATOM 744 N N . MET A 1 89 ? 42.780 8.365 -63.682 1.00 95.00 89 MET A N 1
ATOM 745 C CA . MET A 1 89 ? 42.221 7.036 -63.416 1.00 95.00 89 MET A CA 1
ATOM 746 C C . MET A 1 89 ? 42.630 6.503 -62.042 1.00 95.00 89 MET A C 1
ATOM 748 O O . MET A 1 89 ? 41.790 5.973 -61.312 1.00 95.00 89 MET A O 1
ATOM 752 N N . ARG A 1 90 ? 43.898 6.682 -61.644 1.00 95.88 90 ARG A N 1
ATOM 753 C CA . ARG A 1 90 ? 44.360 6.326 -60.292 1.00 95.88 90 ARG A CA 1
ATOM 754 C C . ARG A 1 90 ? 43.657 7.158 -59.222 1.00 95.88 90 ARG A C 1
ATOM 756 O O . ARG A 1 90 ? 43.232 6.585 -58.223 1.00 95.88 90 ARG A O 1
ATOM 763 N N . GLN A 1 91 ? 43.497 8.464 -59.444 1.00 95.94 91 GLN A N 1
ATOM 764 C CA . GLN A 1 91 ? 42.759 9.345 -58.535 1.00 95.94 91 GLN A CA 1
ATOM 765 C C . GLN A 1 91 ? 41.295 8.913 -58.409 1.00 95.94 91 GLN A C 1
ATOM 767 O O . GLN A 1 91 ? 40.840 8.665 -57.300 1.00 95.94 91 GLN A O 1
ATOM 772 N N . SER A 1 92 ? 40.592 8.679 -59.520 1.00 96.25 92 SER A N 1
ATOM 773 C CA . SER A 1 92 ? 39.204 8.201 -59.496 1.00 96.25 92 SER A CA 1
ATOM 774 C C . SER A 1 92 ? 39.070 6.852 -58.779 1.00 96.25 92 SER A C 1
ATOM 776 O O . SER A 1 92 ? 38.127 6.630 -58.018 1.00 96.25 92 SER A O 1
ATOM 778 N N . GLN A 1 93 ? 40.029 5.937 -58.961 1.00 95.88 93 GLN A N 1
ATOM 779 C CA . GLN A 1 93 ? 40.028 4.665 -58.237 1.00 95.88 93 GLN A CA 1
ATOM 780 C C . GLN A 1 93 ? 40.267 4.859 -56.731 1.00 95.88 93 GLN A C 1
ATOM 782 O O . GLN A 1 93 ? 39.627 4.184 -55.923 1.00 95.88 93 GLN A O 1
ATOM 787 N N . GLN A 1 94 ? 41.166 5.767 -56.343 1.00 96.62 94 GLN A N 1
ATOM 788 C CA . GLN A 1 94 ? 41.402 6.122 -54.942 1.00 96.62 94 GLN A CA 1
ATOM 789 C C . GLN A 1 94 ? 40.167 6.774 -54.313 1.00 96.62 94 GLN A C 1
ATOM 791 O O . GLN A 1 94 ? 39.753 6.352 -53.237 1.00 96.62 94 GLN A O 1
ATOM 796 N N . GLU A 1 95 ? 39.523 7.714 -55.003 1.00 96.12 95 GLU A N 1
ATOM 797 C CA . GLU A 1 95 ? 38.278 8.351 -54.567 1.00 96.12 95 GLU A CA 1
ATOM 798 C C . GLU A 1 95 ? 37.169 7.325 -54.336 1.00 96.12 95 GLU A C 1
ATOM 800 O O . GLU A 1 95 ? 36.529 7.349 -53.288 1.00 96.12 95 GLU A O 1
ATOM 805 N N . ARG A 1 96 ? 36.989 6.357 -55.248 1.00 96.75 96 ARG A N 1
ATOM 806 C CA . ARG A 1 96 ? 36.023 5.261 -55.049 1.00 96.75 96 ARG A CA 1
ATOM 807 C C . ARG A 1 96 ? 36.336 4.441 -53.800 1.00 96.75 96 ARG A C 1
ATOM 809 O O . ARG A 1 96 ? 35.420 4.116 -53.050 1.00 96.75 96 ARG A O 1
ATOM 816 N N . ARG A 1 97 ? 37.609 4.113 -53.550 1.00 97.12 97 ARG A N 1
ATOM 817 C CA . ARG A 1 97 ? 38.012 3.363 -52.344 1.00 97.12 97 ARG A CA 1
ATOM 818 C C . ARG A 1 97 ? 37.723 4.156 -51.072 1.00 97.12 97 ARG A C 1
ATOM 820 O O . ARG A 1 97 ? 37.143 3.602 -50.143 1.00 97.12 97 ARG A O 1
ATOM 827 N N . ILE A 1 98 ? 38.075 5.440 -51.051 1.00 97.31 98 ILE A N 1
ATOM 828 C CA . ILE A 1 98 ? 37.822 6.328 -49.909 1.00 97.31 98 ILE A CA 1
ATOM 829 C C . ILE A 1 98 ? 36.313 6.495 -49.688 1.00 97.31 98 ILE A C 1
ATOM 831 O O . ILE A 1 98 ? 35.856 6.427 -48.552 1.00 97.31 98 ILE A O 1
ATOM 835 N N . ALA A 1 99 ? 35.521 6.642 -50.753 1.00 98.12 99 ALA A N 1
ATOM 836 C CA . ALA A 1 99 ? 34.066 6.752 -50.663 1.00 98.12 99 ALA A CA 1
ATOM 837 C C . ALA A 1 99 ? 33.426 5.494 -50.055 1.00 98.12 99 ALA A C 1
ATOM 839 O O . ALA A 1 99 ? 32.567 5.602 -49.180 1.00 98.12 99 ALA A O 1
ATOM 840 N N . VAL A 1 100 ? 33.879 4.306 -50.465 1.00 97.38 100 VAL A N 1
ATOM 841 C CA . VAL A 1 100 ? 33.425 3.030 -49.893 1.00 97.38 100 VAL A CA 1
ATOM 842 C C . VAL A 1 100 ? 33.819 2.919 -48.418 1.00 97.38 100 VAL A C 1
ATOM 844 O O . VAL A 1 100 ? 32.974 2.611 -47.582 1.00 97.38 100 VAL A O 1
ATOM 847 N N . GLN A 1 101 ? 35.068 3.232 -48.062 1.00 97.38 101 GLN A N 1
ATOM 848 C CA . GLN A 1 101 ? 35.514 3.229 -46.661 1.00 97.38 101 GLN A CA 1
ATOM 849 C C . GLN A 1 101 ? 34.715 4.213 -45.799 1.00 97.38 101 GLN A C 1
ATOM 851 O O . GLN A 1 101 ? 34.305 3.877 -44.690 1.00 97.38 101 GLN A O 1
ATOM 856 N N . LEU A 1 102 ? 34.434 5.407 -46.323 1.00 98.19 102 LEU A N 1
ATOM 857 C CA . LEU A 1 102 ? 33.607 6.404 -45.652 1.00 98.19 102 LEU A CA 1
ATOM 858 C C . LEU A 1 102 ? 32.170 5.910 -45.450 1.00 98.19 102 LEU A C 1
ATOM 860 O O . LEU A 1 102 ? 31.581 6.169 -44.402 1.00 98.19 102 LEU A O 1
ATOM 864 N N . MET A 1 103 ? 31.602 5.204 -46.430 1.00 97.69 103 MET A N 1
ATOM 865 C CA . MET A 1 103 ? 30.282 4.587 -46.302 1.00 97.69 103 MET A CA 1
ATOM 866 C C . MET A 1 103 ? 30.263 3.558 -45.165 1.00 97.69 103 MET A C 1
ATOM 868 O O . MET A 1 103 ? 29.381 3.639 -44.310 1.00 97.69 103 MET A O 1
ATOM 872 N N . TYR A 1 104 ? 31.239 2.644 -45.112 1.00 98.19 104 TYR A N 1
ATOM 873 C CA . TYR A 1 104 ? 31.345 1.665 -44.024 1.00 98.19 104 TYR A CA 1
ATOM 874 C C . TYR A 1 104 ? 31.499 2.345 -42.663 1.00 98.19 104 TYR A C 1
ATOM 876 O O . TYR A 1 104 ? 30.723 2.062 -41.755 1.00 98.19 104 TYR A O 1
ATOM 884 N N . ALA A 1 105 ? 32.396 3.328 -42.546 1.00 98.06 105 ALA A N 1
ATOM 885 C CA . ALA A 1 105 ? 32.593 4.071 -41.303 1.00 98.06 105 ALA A CA 1
ATOM 886 C C . ALA A 1 105 ? 31.319 4.811 -40.844 1.00 98.06 105 ALA A C 1
ATOM 888 O O . ALA A 1 105 ? 31.013 4.863 -39.651 1.00 98.06 105 ALA A O 1
ATOM 889 N N . ARG A 1 106 ? 30.539 5.378 -41.777 1.00 98.25 106 ARG A N 1
ATOM 890 C CA . ARG A 1 106 ? 29.239 6.002 -41.466 1.00 98.25 106 ARG A CA 1
ATOM 891 C C . ARG A 1 106 ? 28.220 4.975 -40.987 1.00 98.25 106 ARG A C 1
ATOM 893 O O . ARG A 1 106 ? 27.509 5.248 -40.022 1.00 98.25 106 ARG A O 1
ATOM 900 N N . HIS A 1 107 ? 28.154 3.821 -41.645 1.00 98.19 107 HIS A N 1
ATOM 901 C CA . HIS A 1 107 ? 27.242 2.750 -41.263 1.00 98.19 107 HIS A CA 1
ATOM 902 C C . HIS A 1 107 ? 27.575 2.197 -39.872 1.00 98.19 107 HIS A C 1
ATOM 904 O O . HIS A 1 107 ? 26.699 2.152 -39.013 1.00 98.19 107 HIS A O 1
ATOM 910 N N . GLU A 1 108 ? 28.842 1.875 -39.608 1.00 97.81 108 GLU A N 1
ATOM 911 C CA . GLU A 1 108 ? 29.306 1.422 -38.292 1.00 97.81 108 GLU A CA 1
ATOM 912 C C . GLU A 1 108 ? 29.003 2.451 -37.199 1.00 97.81 108 GLU A C 1
ATOM 914 O O . GLU A 1 108 ? 28.512 2.099 -36.126 1.00 97.81 108 GLU A O 1
ATOM 919 N N . LYS A 1 109 ? 29.218 3.744 -37.477 1.00 98.44 109 LYS A N 1
ATOM 920 C CA . LYS A 1 109 ? 28.878 4.819 -36.539 1.00 98.44 109 LYS A CA 1
ATOM 921 C C . LYS A 1 109 ? 27.382 4.858 -36.222 1.00 98.44 109 LYS A C 1
ATOM 923 O O . LYS A 1 109 ? 27.024 5.065 -35.062 1.00 98.44 109 LYS A O 1
ATOM 928 N N . GLU A 1 110 ? 26.517 4.657 -37.214 1.00 97.88 110 GLU A N 1
ATOM 929 C CA . GLU A 1 110 ? 25.071 4.615 -36.981 1.00 97.88 110 GLU A CA 1
ATOM 930 C C . GLU A 1 110 ? 24.667 3.376 -36.175 1.00 97.88 110 GLU A C 1
ATOM 932 O O . GLU A 1 110 ? 23.906 3.502 -35.218 1.00 97.88 110 GLU A O 1
ATOM 937 N N . VAL A 1 111 ? 25.245 2.207 -36.463 1.00 98.31 111 VAL A N 1
ATOM 938 C CA . VAL A 1 111 ? 25.026 0.990 -35.663 1.00 98.31 111 VAL A CA 1
ATOM 939 C C . VAL A 1 111 ? 25.455 1.208 -34.209 1.00 98.31 111 VAL A C 1
ATOM 941 O O . VAL A 1 111 ? 24.718 0.866 -33.284 1.00 98.31 111 VAL A O 1
ATOM 944 N N . MET A 1 112 ? 26.605 1.842 -33.970 1.00 97.94 112 MET A N 1
ATOM 945 C CA . MET A 1 112 ? 27.075 2.161 -32.616 1.00 97.94 112 MET A CA 1
ATOM 946 C C . MET A 1 112 ? 26.149 3.150 -31.902 1.00 97.94 112 MET A C 1
ATOM 948 O O . MET A 1 112 ? 25.862 2.982 -30.713 1.00 97.94 112 MET A O 1
ATOM 952 N N . ARG A 1 113 ? 25.630 4.152 -32.621 1.00 98.25 113 ARG A N 1
ATOM 953 C CA . ARG A 1 113 ? 24.636 5.094 -32.097 1.00 98.25 113 ARG A CA 1
ATOM 954 C C . ARG A 1 113 ? 23.339 4.379 -31.711 1.00 98.25 113 ARG A C 1
ATOM 956 O O . ARG A 1 113 ? 22.844 4.595 -30.608 1.00 98.25 113 ARG A O 1
ATOM 963 N N . GLN A 1 114 ? 22.812 3.512 -32.573 1.00 97.44 114 GLN A N 1
ATOM 964 C CA . GLN A 1 114 ? 21.601 2.735 -32.296 1.00 97.44 114 GLN A CA 1
ATOM 965 C C . GLN A 1 114 ? 21.797 1.784 -31.114 1.00 97.44 114 GLN A C 1
ATOM 967 O O . GLN A 1 114 ? 20.975 1.764 -30.201 1.00 97.44 114 GLN A O 1
ATOM 972 N N . ASN A 1 115 ? 22.926 1.075 -31.067 1.00 98.00 115 ASN A N 1
ATOM 973 C CA . ASN A 1 115 ? 23.282 0.208 -29.947 1.00 98.00 115 ASN A CA 1
ATOM 974 C C . ASN A 1 115 ? 23.359 0.978 -28.626 1.00 98.00 115 ASN A C 1
ATOM 976 O O . ASN A 1 115 ? 22.893 0.481 -27.601 1.00 98.00 115 ASN A O 1
ATOM 980 N N . ARG A 1 116 ? 23.913 2.196 -28.636 1.00 97.75 116 ARG A N 1
ATOM 981 C CA . ARG A 1 116 ? 23.941 3.061 -27.452 1.00 97.75 116 ARG A CA 1
ATOM 982 C C . ARG A 1 116 ? 22.529 3.424 -26.992 1.00 97.75 116 ARG A C 1
ATOM 984 O O . ARG A 1 116 ? 22.225 3.231 -25.820 1.00 97.75 116 ARG A O 1
ATOM 991 N N . ILE A 1 117 ? 21.667 3.870 -27.907 1.00 98.00 117 ILE A N 1
ATOM 992 C CA . ILE A 1 117 ? 20.273 4.227 -27.596 1.00 98.00 117 ILE A CA 1
ATOM 993 C C . ILE A 1 117 ? 19.513 3.022 -27.031 1.00 98.00 117 ILE A C 1
ATOM 995 O O . ILE A 1 117 ? 18.796 3.155 -26.044 1.00 98.00 117 ILE A O 1
ATOM 999 N N . LEU A 1 118 ? 19.671 1.838 -27.627 1.00 97.75 118 LEU A N 1
ATOM 1000 C CA . LEU A 1 118 ? 18.999 0.624 -27.158 1.00 97.75 118 LEU A CA 1
ATOM 1001 C C . LEU A 1 118 ? 19.455 0.223 -25.755 1.00 97.75 118 LEU A C 1
ATOM 1003 O O . LEU A 1 118 ? 18.618 -0.089 -24.911 1.00 97.75 118 LEU A O 1
ATOM 1007 N N . ARG A 1 119 ? 20.762 0.280 -25.475 1.00 97.56 119 ARG A N 1
ATOM 1008 C CA . ARG A 1 119 ? 21.280 0.018 -24.125 1.00 97.56 119 ARG A CA 1
ATOM 1009 C C . ARG A 1 119 ? 20.745 1.033 -23.122 1.00 97.56 119 ARG A C 1
ATOM 1011 O O . ARG A 1 119 ? 20.288 0.638 -22.057 1.00 97.56 119 ARG A O 1
ATOM 1018 N N . GLU A 1 120 ? 20.774 2.320 -23.463 1.00 97.06 120 GLU A N 1
ATOM 1019 C CA . GLU A 1 120 ? 20.252 3.384 -22.600 1.00 97.06 120 GLU A CA 1
ATOM 1020 C C . GLU A 1 120 ? 18.765 3.169 -22.285 1.00 97.06 120 GLU A C 1
ATOM 1022 O O . GLU A 1 120 ? 18.393 3.230 -21.116 1.00 97.06 120 GLU A O 1
ATOM 1027 N N . LYS A 1 121 ? 17.942 2.813 -23.281 1.00 97.50 121 LYS A N 1
ATOM 1028 C CA . LYS A 1 121 ? 16.527 2.462 -23.072 1.00 97.50 121 LYS A CA 1
ATOM 1029 C C . LYS A 1 121 ? 16.351 1.267 -22.140 1.00 97.50 121 LYS A C 1
ATOM 1031 O O . LYS A 1 121 ? 15.596 1.354 -21.183 1.00 97.50 121 LYS A O 1
ATOM 1036 N N . GLN A 1 122 ? 17.098 0.185 -22.351 1.00 96.75 122 GLN A N 1
ATOM 1037 C CA . GLN A 1 122 ? 17.023 -0.994 -21.481 1.00 96.75 122 GLN A CA 1
ATOM 1038 C C . GLN A 1 122 ? 17.428 -0.688 -20.032 1.00 96.75 122 GLN A C 1
ATOM 1040 O O . GLN A 1 122 ? 16.860 -1.254 -19.099 1.00 96.75 122 GLN A O 1
ATOM 1045 N N . PHE A 1 123 ? 18.420 0.183 -19.823 1.00 97.88 123 PHE A N 1
ATOM 1046 C CA . PHE A 1 123 ? 18.793 0.630 -18.480 1.00 97.88 123 PHE A CA 1
ATOM 1047 C C . PHE A 1 123 ? 17.734 1.548 -17.869 1.00 97.88 123 PHE A C 1
ATOM 1049 O O . PHE A 1 123 ? 17.457 1.439 -16.677 1.00 97.88 123 PHE A O 1
ATOM 1056 N N . GLN A 1 124 ? 17.127 2.436 -18.658 1.00 97.12 124 GLN A N 1
ATOM 1057 C CA . GLN A 1 124 ? 16.014 3.270 -18.205 1.00 97.12 124 GLN A CA 1
ATOM 1058 C C . GLN A 1 124 ? 14.828 2.411 -17.766 1.00 97.12 124 GLN A C 1
ATOM 1060 O O . GLN A 1 124 ? 14.396 2.544 -16.627 1.00 97.12 124 GLN A O 1
ATOM 1065 N N . GLU A 1 125 ? 14.397 1.465 -18.598 1.00 97.62 125 GLU A N 1
ATOM 1066 C CA . GLU A 1 125 ? 13.290 0.553 -18.293 1.00 97.62 125 GLU A CA 1
ATOM 1067 C C . GLU A 1 125 ? 13.549 -0.275 -17.027 1.00 97.62 125 GLU A C 1
ATOM 1069 O O . GLU A 1 125 ? 12.658 -0.411 -16.188 1.00 97.62 125 GLU A O 1
ATOM 1074 N N . ARG A 1 126 ? 14.776 -0.791 -16.844 1.00 97.38 126 ARG A N 1
ATOM 1075 C CA . ARG A 1 126 ? 15.154 -1.501 -15.611 1.00 97.38 126 ARG A CA 1
ATOM 1076 C C . ARG A 1 126 ? 15.072 -0.602 -14.385 1.00 97.38 126 ARG A C 1
ATOM 1078 O O . ARG A 1 126 ? 14.431 -0.991 -13.417 1.00 97.38 126 ARG A O 1
ATOM 1085 N N . ARG A 1 127 ? 15.633 0.609 -14.442 1.00 98.00 127 ARG A N 1
ATOM 1086 C CA . ARG A 1 127 ? 15.567 1.563 -13.321 1.00 98.00 127 ARG A CA 1
ATOM 1087 C C . ARG A 1 127 ? 14.137 1.978 -13.003 1.00 98.00 127 ARG A C 1
ATOM 1089 O O . ARG A 1 127 ? 13.779 2.057 -11.839 1.00 98.00 127 ARG A O 1
ATOM 1096 N N . GLU A 1 128 ? 13.314 2.234 -14.014 1.00 96.88 128 GLU A N 1
ATOM 1097 C CA . GLU A 1 128 ? 11.902 2.579 -13.822 1.00 96.88 128 GLU A CA 1
ATOM 1098 C C . GLU A 1 128 ? 11.111 1.422 -13.217 1.00 96.88 128 GLU A C 1
ATOM 1100 O O . GLU A 1 128 ? 10.185 1.639 -12.438 1.00 96.88 128 GLU A O 1
ATOM 1105 N N . LYS A 1 129 ? 11.436 0.181 -13.586 1.00 97.94 129 LYS A N 1
ATOM 1106 C CA . LYS A 1 129 ? 10.834 -1.003 -12.975 1.00 97.94 129 LYS A CA 1
ATOM 1107 C C . LYS A 1 129 ? 11.283 -1.162 -11.523 1.00 97.94 129 LYS A C 1
ATOM 1109 O O . LYS A 1 129 ? 10.431 -1.280 -10.655 1.00 97.94 129 LYS A O 1
ATOM 1114 N N . GLU A 1 130 ? 12.583 -1.095 -11.255 1.00 97.62 130 GLU A N 1
ATOM 1115 C CA . GLU A 1 130 ? 13.139 -1.167 -9.898 1.00 97.62 130 GLU A CA 1
ATOM 1116 C C . GLU A 1 130 ? 12.588 -0.055 -8.997 1.00 97.62 130 GLU A C 1
ATOM 1118 O O . GLU A 1 130 ? 12.240 -0.313 -7.849 1.00 97.62 130 GLU A O 1
ATOM 1123 N N . PHE A 1 131 ? 12.443 1.162 -9.529 1.00 97.94 131 PHE A N 1
ATOM 1124 C CA . PHE A 1 131 ? 11.852 2.295 -8.823 1.00 97.94 131 PHE A CA 1
ATOM 1125 C C . PHE A 1 131 ? 10.374 2.061 -8.497 1.00 97.94 131 PHE A C 1
ATOM 1127 O O . PHE A 1 131 ? 9.954 2.281 -7.365 1.00 97.94 131 PHE A O 1
ATOM 1134 N N . ARG A 1 132 ? 9.588 1.566 -9.462 1.00 96.81 132 ARG A N 1
ATOM 1135 C CA . ARG A 1 132 ? 8.183 1.199 -9.226 1.00 96.81 132 ARG A CA 1
ATOM 1136 C C . ARG A 1 132 ? 8.052 0.098 -8.181 1.00 96.81 132 ARG A C 1
ATOM 1138 O O . ARG A 1 132 ? 7.275 0.244 -7.251 1.00 96.81 132 ARG A O 1
ATOM 1145 N N . GLU A 1 133 ? 8.849 -0.960 -8.288 1.00 97.62 133 GLU A N 1
ATOM 1146 C CA . GLU A 1 133 ? 8.830 -2.041 -7.304 1.00 97.62 133 GLU A CA 1
ATOM 1147 C C . GLU A 1 133 ? 9.267 -1.568 -5.911 1.00 97.62 133 GLU A C 1
ATOM 1149 O O . GLU A 1 133 ? 8.737 -2.051 -4.916 1.00 97.62 133 GLU A O 1
ATOM 1154 N N . ALA A 1 134 ? 10.217 -0.633 -5.812 1.00 98.25 134 ALA A N 1
ATOM 1155 C CA . ALA A 1 134 ? 10.596 -0.032 -4.535 1.00 98.25 134 ALA A CA 1
ATOM 1156 C C . ALA A 1 134 ? 9.430 0.755 -3.917 1.00 98.25 134 ALA A C 1
ATOM 1158 O O . ALA A 1 134 ? 9.119 0.538 -2.748 1.00 98.25 134 ALA A O 1
ATOM 1159 N N . LEU A 1 135 ? 8.735 1.575 -4.714 1.00 98.12 135 LEU A N 1
ATOM 1160 C CA . LEU A 1 135 ? 7.532 2.287 -4.274 1.00 98.12 135 LEU A CA 1
ATOM 1161 C C . LEU A 1 135 ? 6.420 1.328 -3.836 1.00 98.12 135 LEU A C 1
ATOM 1163 O O . LEU A 1 135 ? 5.787 1.556 -2.809 1.00 98.12 135 LEU A O 1
ATOM 1167 N N . ASP A 1 136 ? 6.193 0.243 -4.578 1.00 97.50 136 ASP A N 1
ATOM 1168 C CA . ASP A 1 136 ? 5.178 -0.754 -4.230 1.00 97.50 136 ASP A CA 1
ATOM 1169 C C . ASP A 1 136 ? 5.528 -1.484 -2.925 1.00 97.50 136 ASP A C 1
ATOM 1171 O O . ASP A 1 136 ? 4.646 -1.725 -2.097 1.00 97.50 136 ASP A O 1
ATOM 1175 N N . ARG A 1 137 ? 6.812 -1.801 -2.705 1.00 97.94 137 ARG A N 1
ATOM 1176 C CA . ARG A 1 137 ? 7.295 -2.402 -1.451 1.00 97.94 137 ARG A CA 1
ATOM 1177 C C . ARG A 1 137 ? 7.123 -1.450 -0.270 1.00 97.94 137 ARG A C 1
ATOM 1179 O O . ARG A 1 137 ? 6.579 -1.865 0.748 1.00 97.94 137 ARG A O 1
ATOM 1186 N N . GLU A 1 138 ? 7.522 -0.188 -0.409 1.00 97.00 138 GLU A N 1
ATOM 1187 C CA . GLU A 1 138 ? 7.321 0.830 0.632 1.00 97.00 138 GLU A CA 1
ATOM 1188 C C . GLU A 1 138 ? 5.831 1.042 0.930 1.00 97.00 138 GLU A C 1
ATOM 1190 O O . GLU A 1 138 ? 5.422 1.058 2.089 1.00 97.00 138 GLU A O 1
ATOM 1195 N N . ALA A 1 139 ? 4.987 1.113 -0.102 1.00 97.62 139 ALA A N 1
ATOM 1196 C CA . ALA A 1 139 ? 3.544 1.235 0.065 1.00 97.62 139 ALA A CA 1
ATOM 1197 C C . ALA A 1 139 ? 2.922 0.004 0.747 1.00 97.62 139 ALA A C 1
ATOM 1199 O O . ALA A 1 139 ? 1.963 0.147 1.507 1.00 97.62 139 ALA A O 1
ATOM 1200 N N . ALA A 1 140 ? 3.433 -1.204 0.486 1.00 97.81 140 ALA A N 1
ATOM 1201 C CA . ALA A 1 140 ? 2.985 -2.424 1.153 1.00 97.81 140 ALA A CA 1
ATOM 1202 C C . ALA A 1 140 ? 3.364 -2.431 2.641 1.00 97.81 140 ALA A C 1
ATOM 1204 O O . ALA A 1 140 ? 2.502 -2.714 3.473 1.00 97.81 140 ALA A O 1
ATOM 1205 N N . ILE A 1 141 ? 4.602 -2.047 2.970 1.00 97.12 141 ILE A N 1
ATOM 1206 C CA . ILE A 1 141 ? 5.068 -1.905 4.357 1.00 97.12 141 ILE A CA 1
ATOM 1207 C C . ILE A 1 141 ? 4.210 -0.868 5.086 1.00 97.12 141 ILE A C 1
ATOM 1209 O O . ILE A 1 141 ? 3.636 -1.165 6.129 1.00 97.12 141 ILE A O 1
ATOM 1213 N N . GLN A 1 142 ? 3.999 0.309 4.490 1.00 96.94 142 GLN A N 1
ATOM 1214 C CA . GLN A 1 142 ? 3.200 1.357 5.122 1.00 96.94 142 GLN A CA 1
ATOM 1215 C C . GLN A 1 142 ? 1.747 0.929 5.370 1.00 96.94 142 GLN A C 1
ATOM 1217 O O . GLN A 1 142 ? 1.141 1.328 6.366 1.00 96.94 142 GLN A O 1
ATOM 1222 N N . LYS A 1 143 ? 1.170 0.125 4.467 1.00 97.00 143 LYS A N 1
ATOM 1223 C CA . LYS A 1 143 ? -0.167 -0.454 4.655 1.00 97.00 143 LYS A CA 1
ATOM 1224 C C . LYS A 1 143 ? -0.199 -1.436 5.820 1.00 97.00 143 LYS A C 1
ATOM 1226 O O . LYS A 1 143 ? -1.162 -1.396 6.577 1.00 97.00 143 LYS A O 1
ATOM 1231 N N . GLN A 1 144 ? 0.815 -2.288 5.963 1.00 94.56 144 GLN A N 1
ATOM 1232 C CA . GLN A 1 144 ? 0.916 -3.211 7.097 1.00 94.56 144 GLN A CA 1
ATOM 1233 C C . GLN A 1 144 ? 1.025 -2.443 8.418 1.00 94.56 144 GLN A C 1
ATOM 1235 O O . GLN A 1 144 ? 0.204 -2.658 9.302 1.00 94.56 144 GLN A O 1
ATOM 1240 N N . GLU A 1 145 ? 1.912 -1.450 8.501 1.00 95.88 145 GLU A N 1
ATOM 1241 C CA . GLU A 1 145 ? 2.045 -0.597 9.691 1.00 95.88 145 GLU A CA 1
ATOM 1242 C C . GLU A 1 145 ? 0.751 0.162 10.031 1.00 95.88 145 GLU A C 1
ATOM 1244 O O . GLU A 1 145 ? 0.423 0.358 11.199 1.00 95.88 145 GLU A O 1
ATOM 1249 N N . ASN A 1 146 ? 0.002 0.621 9.019 1.00 97.12 146 ASN A N 1
ATOM 1250 C CA . ASN A 1 146 ? -1.300 1.255 9.239 1.00 97.12 146 ASN A CA 1
ATOM 1251 C C . ASN A 1 146 ? -2.290 0.277 9.882 1.00 97.12 146 ASN A C 1
ATOM 1253 O O . ASN A 1 146 ? -2.975 0.660 10.826 1.00 97.12 146 ASN A O 1
ATOM 1257 N N . LEU A 1 147 ? -2.358 -0.962 9.385 1.00 98.06 147 LEU A N 1
ATOM 1258 C CA . LEU A 1 147 ? -3.253 -1.992 9.916 1.00 98.06 147 LEU A CA 1
ATOM 1259 C C . LEU A 1 147 ? -2.883 -2.370 11.353 1.00 98.06 147 LEU A C 1
ATOM 1261 O O . LEU A 1 147 ? -3.765 -2.432 12.206 1.00 98.06 147 LEU A O 1
ATOM 1265 N N . GLU A 1 148 ? -1.593 -2.553 11.634 1.00 97.50 148 GLU A N 1
ATOM 1266 C CA . GLU A 1 148 ? -1.095 -2.838 12.984 1.00 97.50 148 GLU A CA 1
ATOM 1267 C C . GLU A 1 148 ? -1.441 -1.700 13.952 1.00 97.50 148 GLU A C 1
ATOM 1269 O O . GLU A 1 148 ? -2.015 -1.937 15.015 1.00 97.50 148 GLU A O 1
ATOM 1274 N N . ARG A 1 149 ? -1.216 -0.442 13.550 1.00 97.69 149 ARG A N 1
ATOM 1275 C CA . ARG A 1 149 ? -1.611 0.727 14.353 1.00 97.69 149 ARG A CA 1
ATOM 1276 C C . ARG A 1 149 ? -3.118 0.811 14.576 1.00 97.69 149 ARG A C 1
ATOM 1278 O O . ARG A 1 149 ? -3.560 1.163 15.666 1.00 97.69 149 ARG A O 1
ATOM 1285 N N . GLU A 1 150 ? -3.926 0.515 13.561 1.00 95.19 150 GLU A N 1
ATOM 1286 C CA . GLU A 1 150 ? -5.386 0.474 13.698 1.00 95.19 150 GLU A CA 1
ATOM 1287 C C . GLU A 1 150 ? -5.833 -0.626 14.675 1.00 95.19 150 GLU A C 1
ATOM 1289 O O . GLU A 1 150 ? -6.750 -0.413 15.469 1.00 95.19 150 GLU A O 1
ATOM 1294 N N . GLU A 1 151 ? -5.183 -1.791 14.666 1.00 96.44 151 GLU A N 1
ATOM 1295 C CA . GLU A 1 151 ? -5.413 -2.865 15.638 1.00 96.44 151 GLU A CA 1
ATOM 1296 C C . GLU A 1 151 ? -5.023 -2.476 17.062 1.00 96.44 151 GLU A C 1
ATOM 1298 O O . GLU A 1 151 ? -5.785 -2.742 17.992 1.00 96.44 151 GLU A O 1
ATOM 1303 N N . GLU A 1 152 ? -3.881 -1.819 17.248 1.00 96.31 152 GLU A N 1
ATOM 1304 C CA . GLU A 1 152 ? -3.463 -1.298 18.551 1.00 96.31 152 GLU A CA 1
ATOM 1305 C C . GLU A 1 152 ? -4.462 -0.272 19.093 1.00 96.31 152 GLU A C 1
ATOM 1307 O O . GLU A 1 152 ? -4.882 -0.364 20.247 1.00 96.31 152 GLU A O 1
ATOM 1312 N N . ILE A 1 153 ? -4.915 0.660 18.249 1.00 96.75 153 ILE A N 1
ATOM 1313 C CA . ILE A 1 153 ? -5.930 1.651 18.626 1.00 96.75 153 ILE A CA 1
ATOM 1314 C C . ILE A 1 153 ? -7.239 0.961 19.022 1.00 96.75 153 ILE A C 1
ATOM 1316 O O . ILE A 1 153 ? -7.841 1.356 20.021 1.00 96.75 153 ILE A O 1
ATOM 1320 N N . ARG A 1 154 ? -7.670 -0.077 18.290 1.00 97.44 154 ARG A N 1
ATOM 1321 C CA . ARG A 1 154 ? -8.867 -0.859 18.646 1.00 97.44 154 ARG A CA 1
ATOM 1322 C C . ARG A 1 154 ? -8.726 -1.524 20.013 1.00 97.44 154 ARG A C 1
ATOM 1324 O O . ARG A 1 154 ? -9.608 -1.357 20.847 1.00 97.44 154 ARG A O 1
ATOM 1331 N N . LYS A 1 155 ? -7.598 -2.187 20.282 1.00 97.88 155 LYS A N 1
ATOM 1332 C CA . LYS A 1 155 ? -7.331 -2.813 21.590 1.00 97.88 155 LYS A CA 1
ATOM 1333 C C . LYS A 1 155 ? -7.356 -1.786 22.725 1.00 97.88 155 LYS A C 1
ATOM 1335 O O . LYS A 1 155 ? -7.926 -2.041 23.780 1.00 97.88 155 LYS A O 1
ATOM 1340 N N . ILE A 1 156 ? -6.774 -0.604 22.511 1.00 97.94 156 ILE A N 1
ATOM 1341 C CA . ILE A 1 156 ? -6.794 0.483 23.502 1.00 97.94 156 ILE A CA 1
ATOM 1342 C C . ILE A 1 156 ? -8.224 0.989 23.735 1.00 97.94 156 ILE A C 1
ATOM 1344 O O . ILE A 1 156 ? -8.603 1.224 24.882 1.00 97.94 156 ILE A O 1
ATOM 1348 N N . GLN A 1 157 ? -9.026 1.139 22.676 1.00 96.06 157 GLN A N 1
ATOM 1349 C CA . GLN A 1 157 ? -10.432 1.540 22.788 1.00 96.06 157 GLN A CA 1
ATOM 1350 C C . GLN A 1 157 ? -11.246 0.522 23.591 1.00 96.06 157 GLN A C 1
ATOM 1352 O O . GLN A 1 157 ? -11.918 0.913 24.539 1.00 96.06 157 GLN A O 1
ATOM 1357 N N . GLU A 1 158 ? -11.108 -0.771 23.293 1.00 97.31 158 GLU A N 1
ATOM 1358 C CA . GLU A 1 158 ? -11.784 -1.846 24.030 1.00 97.31 158 GLU A CA 1
ATOM 1359 C C . GLU A 1 158 ? -11.427 -1.830 25.525 1.00 97.31 158 GLU A C 1
ATOM 1361 O O . GLU A 1 158 ? -12.308 -1.946 26.376 1.00 97.31 158 GLU A O 1
ATOM 1366 N N . LEU A 1 159 ? -10.152 -1.614 25.869 1.00 97.75 159 LEU A N 1
ATOM 1367 C CA . LEU A 1 159 ? -9.723 -1.483 27.266 1.00 97.75 159 LEU A CA 1
ATOM 1368 C C . LEU A 1 159 ? -10.311 -0.240 27.944 1.00 97.75 159 LEU A C 1
ATOM 1370 O O . LEU A 1 159 ? -10.729 -0.296 29.101 1.00 97.75 159 LEU A O 1
ATOM 1374 N N . HIS A 1 160 ? -10.353 0.892 27.240 1.00 97.19 160 HIS A N 1
ATOM 1375 C CA . HIS A 1 160 ? -10.955 2.116 27.766 1.00 97.19 160 HIS A CA 1
ATOM 1376 C C . HIS A 1 160 ? -12.456 1.938 28.023 1.00 97.19 160 HIS A C 1
ATOM 1378 O O . HIS A 1 160 ? -12.949 2.395 29.057 1.00 97.19 160 HIS A O 1
ATOM 1384 N N . ASP A 1 161 ? -13.156 1.239 27.132 1.00 95.94 161 ASP A N 1
ATOM 1385 C CA . ASP A 1 161 ? -14.579 0.938 27.268 1.00 95.94 161 ASP A CA 1
ATOM 1386 C C . ASP A 1 161 ? -14.839 -0.013 28.445 1.00 95.94 161 ASP A C 1
ATOM 1388 O O . ASP A 1 161 ? -15.739 0.244 29.246 1.00 95.94 161 ASP A O 1
ATOM 1392 N N . GLN A 1 162 ? -14.002 -1.043 28.634 1.00 97.06 162 GLN A N 1
ATOM 1393 C CA . GLN A 1 162 ? -14.072 -1.943 29.795 1.00 97.06 162 GLN A CA 1
ATOM 1394 C C . GLN A 1 162 ? -13.891 -1.189 31.117 1.00 97.06 162 GLN A C 1
ATOM 1396 O O . GLN A 1 162 ? -14.711 -1.316 32.027 1.00 97.06 162 GLN A O 1
ATOM 1401 N N . ILE A 1 163 ? -12.863 -0.340 31.216 1.00 97.25 163 ILE A N 1
ATOM 1402 C CA . ILE A 1 163 ? -12.614 0.466 32.420 1.00 97.25 163 ILE A CA 1
ATOM 1403 C C . ILE A 1 163 ? -13.768 1.451 32.662 1.00 97.25 163 ILE A C 1
ATOM 1405 O O . ILE A 1 163 ? -14.148 1.718 33.807 1.00 97.25 163 ILE A O 1
ATOM 1409 N N . ALA A 1 164 ? -14.339 2.027 31.602 1.00 97.25 164 ALA A N 1
ATOM 1410 C CA . ALA A 1 164 ? -15.483 2.923 31.717 1.00 97.25 164 ALA A CA 1
ATOM 1411 C C . ALA A 1 164 ? -16.738 2.188 32.217 1.00 97.25 164 ALA A C 1
ATOM 1413 O O . ALA A 1 164 ? -17.431 2.722 33.093 1.00 97.25 164 ALA A O 1
ATOM 1414 N N . ALA A 1 165 ? -16.991 0.977 31.711 1.00 97.06 165 ALA A N 1
ATOM 1415 C CA . ALA A 1 165 ? -18.081 0.104 32.135 1.00 97.06 165 ALA A CA 1
ATOM 1416 C C . ALA A 1 165 ? -17.926 -0.308 33.605 1.00 97.06 165 ALA A C 1
ATOM 1418 O O . ALA A 1 165 ? -18.838 -0.073 34.394 1.00 97.06 165 ALA A O 1
ATOM 1419 N N . GLU A 1 166 ? -16.746 -0.775 34.020 1.00 96.94 166 GLU A N 1
ATOM 1420 C CA . GLU A 1 166 ? -16.467 -1.138 35.415 1.00 96.94 166 GLU A CA 1
ATOM 1421 C C . GLU A 1 166 ? -16.686 0.054 36.359 1.00 96.94 166 GLU A C 1
ATOM 1423 O O . GLU A 1 166 ? -17.337 -0.052 37.401 1.00 96.94 166 GLU A O 1
ATOM 1428 N N . ARG A 1 167 ? -16.213 1.247 35.976 1.00 97.06 167 ARG A N 1
ATOM 1429 C CA . ARG A 1 167 ? -16.457 2.467 36.758 1.00 97.06 167 ARG A CA 1
ATOM 1430 C C . ARG A 1 167 ? -17.942 2.821 36.828 1.00 97.06 167 ARG A C 1
ATOM 1432 O O . ARG A 1 167 ? -18.374 3.375 37.841 1.00 97.06 167 ARG A O 1
ATOM 1439 N N . ALA A 1 168 ? -18.710 2.578 35.767 1.00 96.00 168 ALA A N 1
ATOM 1440 C CA . ALA A 1 168 ? -20.153 2.803 35.754 1.00 96.00 168 ALA A CA 1
ATOM 1441 C C . ALA A 1 168 ? -20.881 1.806 36.661 1.00 96.00 168 ALA A C 1
ATOM 1443 O O . ALA A 1 168 ? -21.678 2.233 37.497 1.00 96.00 168 ALA A O 1
ATOM 1444 N N . GLU A 1 169 ? -20.539 0.521 36.579 1.00 95.62 169 GLU A N 1
ATOM 1445 C CA . GLU A 1 169 ? -21.057 -0.520 37.464 1.00 95.62 169 GLU A CA 1
ATOM 1446 C C . GLU A 1 169 ? -20.720 -0.238 38.927 1.00 95.62 169 GLU A C 1
ATOM 1448 O O . GLU A 1 169 ? -21.591 -0.329 39.786 1.00 95.62 169 GLU A O 1
ATOM 1453 N N . ALA A 1 170 ? -19.493 0.186 39.233 1.00 95.62 170 ALA A N 1
ATOM 1454 C CA . ALA A 1 170 ? -19.098 0.542 40.592 1.00 95.62 170 ALA A CA 1
ATOM 1455 C C . ALA A 1 170 ? -19.909 1.729 41.139 1.00 95.62 170 ALA A C 1
ATOM 1457 O O . ALA A 1 170 ? -20.291 1.728 42.310 1.00 95.62 170 ALA A O 1
ATOM 1458 N N . ARG A 1 171 ? -20.208 2.742 40.310 1.00 94.94 171 ARG A N 1
ATOM 1459 C CA . ARG A 1 171 ? -21.111 3.840 40.701 1.00 94.94 171 ARG A CA 1
ATOM 1460 C C . ARG A 1 171 ? -22.527 3.328 40.939 1.00 94.94 171 ARG A C 1
ATOM 1462 O O . ARG A 1 171 ? -23.114 3.659 41.966 1.00 94.94 171 ARG A O 1
ATOM 1469 N N . TYR A 1 172 ? -23.045 2.501 40.032 1.00 95.38 172 TYR A N 1
ATOM 1470 C CA . TYR A 1 172 ? -24.368 1.900 40.174 1.00 95.38 172 TYR A CA 1
ATOM 1471 C C . TYR A 1 172 ? -24.469 1.078 41.459 1.00 95.38 172 TYR A C 1
ATOM 1473 O O . TYR A 1 172 ? -25.353 1.336 42.266 1.00 95.38 172 TYR A O 1
ATOM 1481 N N . ARG A 1 173 ? -23.519 0.169 41.712 1.00 96.00 173 ARG A N 1
ATOM 1482 C CA . ARG A 1 173 ? -23.472 -0.658 42.926 1.00 96.00 173 ARG A CA 1
ATOM 1483 C C . ARG A 1 173 ? -23.430 0.184 44.194 1.00 96.00 173 ARG A C 1
ATOM 1485 O O . ARG A 1 173 ? -24.139 -0.139 45.135 1.00 96.00 173 ARG A O 1
ATOM 1492 N N . LYS A 1 174 ? -22.656 1.275 44.224 1.00 96.00 174 LYS A N 1
ATOM 1493 C CA . LYS A 1 174 ? -22.635 2.197 45.373 1.00 96.00 174 LYS A CA 1
ATOM 1494 C C . LYS A 1 174 ? -24.006 2.817 45.625 1.00 96.00 174 LYS A C 1
ATOM 1496 O O . LYS A 1 174 ? -24.482 2.793 46.754 1.00 96.00 174 LYS A O 1
ATOM 1501 N N . HIS A 1 175 ? -24.644 3.358 44.587 1.00 95.19 175 HIS A N 1
ATOM 1502 C CA . HIS A 1 175 ? -25.981 3.942 44.718 1.00 95.19 175 HIS A CA 1
ATOM 1503 C C . HIS A 1 175 ? -27.024 2.900 45.113 1.00 95.19 175 HIS A C 1
ATOM 1505 O O . HIS A 1 175 ? -27.804 3.135 46.029 1.00 95.19 175 HIS A O 1
ATOM 1511 N N . TYR A 1 176 ? -26.981 1.735 44.476 1.00 95.69 176 TYR A N 1
ATOM 1512 C CA . TYR A 1 176 ? -27.859 0.618 44.773 1.00 95.69 176 TYR A CA 1
ATOM 1513 C C . TYR A 1 176 ? -27.706 0.149 46.222 1.00 95.69 176 TYR A C 1
ATOM 1515 O O . TYR A 1 176 ? -28.707 0.027 46.915 1.00 95.69 176 TYR A O 1
ATOM 1523 N N . HIS A 1 177 ? -26.473 -0.033 46.706 1.00 95.38 177 HIS A N 1
ATOM 1524 C CA . HIS A 1 177 ? -26.195 -0.438 48.084 1.00 95.38 177 HIS A CA 1
ATOM 1525 C C . HIS A 1 177 ? -26.755 0.567 49.092 1.00 95.38 177 HIS A C 1
ATOM 1527 O O . HIS A 1 177 ? -27.465 0.172 50.008 1.00 95.38 177 HIS A O 1
ATOM 1533 N N . MET A 1 178 ? -26.516 1.867 48.886 1.00 91.44 178 MET A N 1
ATOM 1534 C CA . MET A 1 178 ? -27.086 2.902 49.756 1.00 91.44 178 MET A CA 1
ATOM 1535 C C . MET A 1 178 ? -28.622 2.852 49.768 1.00 91.44 178 MET A C 1
ATOM 1537 O O . MET A 1 178 ? -29.238 2.914 50.830 1.00 91.44 178 MET A O 1
ATOM 1541 N N . CYS A 1 179 ? -29.262 2.717 48.601 1.00 94.19 179 CYS A N 1
ATOM 1542 C CA . CYS A 1 179 ? -30.719 2.598 48.516 1.00 94.19 179 CYS A CA 1
ATOM 1543 C C . CYS A 1 179 ? -31.238 1.315 49.176 1.00 94.19 179 CYS A C 1
ATOM 1545 O O . CYS A 1 179 ? -32.267 1.353 49.845 1.00 94.19 179 CYS A O 1
ATOM 1547 N N . GLN A 1 180 ? -30.531 0.197 49.012 1.00 93.00 180 GLN A N 1
ATOM 1548 C CA . GLN A 1 180 ? -30.863 -1.083 49.625 1.00 93.00 180 GLN A CA 1
ATOM 1549 C C . GLN A 1 180 ? -30.772 -1.007 51.152 1.00 93.00 180 GLN A C 1
ATOM 1551 O O . GLN A 1 180 ? -31.673 -1.487 51.830 1.00 93.00 180 GLN A O 1
ATOM 1556 N N . GLU A 1 181 ? -29.738 -0.368 51.702 1.00 90.31 181 GLU A N 1
ATOM 1557 C CA . GLU A 1 181 ? -29.604 -0.153 53.148 1.00 90.31 181 GLU A CA 1
ATOM 1558 C C . GLU A 1 181 ? -30.764 0.673 53.705 1.00 90.31 181 GLU A C 1
ATOM 1560 O O . GLU A 1 181 ? -31.372 0.280 54.699 1.00 90.31 181 GLU A O 1
ATOM 1565 N N . ILE A 1 182 ? -31.123 1.773 53.035 1.00 90.69 182 ILE A N 1
ATOM 1566 C CA . ILE A 1 182 ? -32.279 2.594 53.424 1.00 90.69 182 ILE A CA 1
ATOM 1567 C C . ILE A 1 182 ? -33.568 1.766 53.347 1.00 90.69 182 ILE A C 1
ATOM 1569 O O . ILE A 1 182 ? -34.395 1.821 54.256 1.00 90.69 182 ILE A O 1
ATOM 1573 N N . MET A 1 183 ? -33.740 0.974 52.284 1.00 92.06 183 MET A N 1
ATOM 1574 C CA . MET A 1 183 ? -34.913 0.118 52.124 1.00 92.06 183 MET A CA 1
ATOM 1575 C C . MET A 1 183 ? -35.003 -0.918 53.249 1.00 92.06 183 MET A C 1
ATOM 1577 O O . MET A 1 183 ? -36.071 -1.090 53.830 1.00 92.06 183 MET A O 1
ATOM 1581 N N . ASN A 1 184 ? -33.885 -1.553 53.602 1.00 89.12 184 ASN A N 1
ATOM 1582 C CA . ASN A 1 184 ? -33.809 -2.514 54.699 1.00 89.12 184 ASN A CA 1
ATOM 1583 C C . ASN A 1 184 ? -34.143 -1.859 56.045 1.00 89.12 184 ASN A C 1
ATOM 1585 O O . ASN A 1 184 ? -34.912 -2.424 56.808 1.00 89.12 184 ASN A O 1
ATOM 1589 N N . GLN A 1 185 ? -33.666 -0.640 56.315 1.00 89.06 185 GLN A N 1
ATOM 1590 C CA . GLN A 1 185 ? -34.029 0.095 57.536 1.00 89.06 185 GLN A CA 1
ATOM 1591 C C . GLN A 1 185 ? -35.532 0.425 57.600 1.00 89.06 185 GLN A C 1
ATOM 1593 O O . GLN A 1 185 ? -36.138 0.371 58.671 1.00 89.06 185 GLN A O 1
ATOM 1598 N N . ILE A 1 186 ? -36.154 0.766 56.463 1.00 90.75 186 ILE A N 1
ATOM 1599 C CA . ILE A 1 186 ? -37.608 0.983 56.386 1.00 90.75 186 ILE A CA 1
ATOM 1600 C C . ILE A 1 186 ? -38.346 -0.331 56.641 1.00 90.75 186 ILE A C 1
ATOM 1602 O O . ILE A 1 186 ? -39.309 -0.345 57.408 1.00 90.75 186 ILE A O 1
ATOM 1606 N N . LEU A 1 187 ? -37.902 -1.419 56.005 1.00 91.31 187 LEU A N 1
ATOM 1607 C CA . LEU A 1 187 ? -38.475 -2.748 56.194 1.00 91.31 187 LEU A CA 1
ATOM 1608 C C . LEU A 1 187 ? -38.389 -3.162 57.662 1.00 91.31 187 LEU A C 1
ATOM 1610 O O . LEU A 1 187 ? -39.427 -3.483 58.226 1.00 91.31 187 LEU A O 1
ATOM 1614 N N . ASP A 1 188 ? -37.224 -3.026 58.296 1.00 90.06 188 ASP A N 1
ATOM 1615 C CA . ASP A 1 188 ? -37.007 -3.319 59.715 1.00 90.06 188 ASP A CA 1
ATOM 1616 C C . ASP A 1 188 ? -37.988 -2.560 60.621 1.00 90.06 188 ASP A C 1
ATOM 1618 O O . ASP A 1 188 ? -38.553 -3.114 61.566 1.00 90.06 188 ASP A O 1
ATOM 1622 N N . LEU A 1 189 ? -38.213 -1.271 60.343 1.00 89.75 189 LEU A N 1
ATOM 1623 C CA . LEU A 1 189 ? -39.146 -0.458 61.119 1.00 89.75 189 LEU A CA 1
ATOM 1624 C C . LEU A 1 189 ? -40.591 -0.934 60.926 1.00 89.75 189 LEU A C 1
ATOM 1626 O O . LEU A 1 189 ? -41.356 -1.033 61.891 1.00 89.75 189 LEU A O 1
ATOM 1630 N N . VAL A 1 190 ? -40.987 -1.240 59.691 1.00 91.31 190 VAL A N 1
ATOM 1631 C CA . VAL A 1 190 ? -42.335 -1.731 59.377 1.00 91.31 190 VAL A CA 1
ATOM 1632 C C . VAL A 1 190 ? -42.571 -3.114 59.988 1.00 91.31 190 VAL A C 1
ATOM 1634 O O . VAL A 1 190 ? -43.616 -3.331 60.601 1.00 91.31 190 VAL A O 1
ATOM 1637 N N . THR A 1 191 ? -41.608 -4.029 59.901 1.00 88.94 191 THR A N 1
ATOM 1638 C CA . THR A 1 191 ? -41.730 -5.374 60.471 1.00 88.94 191 THR A CA 1
ATOM 1639 C C . THR A 1 191 ? -41.733 -5.330 61.994 1.00 88.94 191 THR A C 1
ATOM 1641 O O . THR A 1 191 ? -42.650 -5.894 62.590 1.00 88.94 191 THR A O 1
ATOM 1644 N N . LYS A 1 192 ? -40.842 -4.564 62.648 1.00 88.50 192 LYS A N 1
ATOM 1645 C CA . LYS A 1 192 ? -40.881 -4.400 64.115 1.00 88.50 192 LYS A CA 1
ATOM 1646 C C . LYS A 1 192 ? -42.196 -3.815 64.594 1.00 88.50 192 LYS A C 1
ATOM 1648 O O . LYS A 1 192 ? -42.770 -4.286 65.575 1.00 88.50 192 LYS A O 1
ATOM 1653 N N . THR A 1 193 ? -42.703 -2.793 63.912 1.00 88.25 193 THR A N 1
ATOM 1654 C CA . THR A 1 193 ? -43.989 -2.194 64.290 1.00 88.25 193 THR A CA 1
ATOM 1655 C C . THR A 1 193 ? -45.165 -3.148 64.072 1.00 88.25 193 THR A C 1
ATOM 1657 O O . THR A 1 193 ? -46.110 -3.117 64.865 1.00 88.25 193 THR A O 1
ATOM 1660 N N . GLY A 1 194 ? -45.106 -4.007 63.050 1.00 87.25 194 GLY A N 1
ATOM 1661 C CA . GLY A 1 194 ? -46.058 -5.092 62.809 1.00 87.25 194 GLY A CA 1
ATOM 1662 C C . GLY A 1 194 ? -46.023 -6.167 63.898 1.00 87.25 194 GLY A C 1
ATOM 1663 O O . GLY A 1 194 ? -47.040 -6.386 64.554 1.00 87.25 194 GLY A O 1
ATOM 1664 N N . GLU A 1 195 ? -44.850 -6.752 64.158 1.00 86.75 195 GLU A N 1
ATOM 1665 C CA . GLU A 1 195 ? -44.620 -7.780 65.189 1.00 86.75 195 GLU A CA 1
ATOM 1666 C C . GLU A 1 195 ? -45.133 -7.327 66.561 1.00 86.75 195 GLU A C 1
ATOM 1668 O O . GLU A 1 195 ? -45.907 -8.018 67.224 1.00 86.75 195 GLU A O 1
ATOM 1673 N N . TYR A 1 196 ? -44.771 -6.112 66.982 1.00 85.50 196 TYR A N 1
ATOM 1674 C CA . TYR A 1 196 ? -45.250 -5.582 68.255 1.00 85.50 196 TYR A CA 1
ATOM 1675 C C . TYR A 1 196 ? -46.760 -5.332 68.253 1.00 85.50 196 TYR A C 1
ATOM 1677 O O . TYR A 1 196 ? -47.407 -5.546 69.276 1.00 85.50 196 TYR A O 1
ATOM 1685 N N . ARG A 1 197 ? -47.378 -4.911 67.143 1.00 85.81 197 ARG A N 1
ATOM 1686 C CA . ARG A 1 197 ? -48.846 -4.784 67.095 1.00 85.81 197 ARG A CA 1
ATOM 1687 C C . ARG A 1 197 ? -49.550 -6.120 67.278 1.00 85.81 197 ARG A C 1
ATOM 1689 O O . ARG A 1 197 ? -50.600 -6.128 67.921 1.00 85.81 197 ARG A O 1
ATOM 1696 N N . GLU A 1 198 ? -49.000 -7.203 66.740 1.00 86.38 198 GLU A N 1
ATOM 1697 C CA . GLU A 1 198 ? -49.557 -8.546 66.920 1.00 86.38 198 GLU A CA 1
ATOM 1698 C C . GLU A 1 198 ? -49.449 -9.003 68.377 1.00 86.38 198 GLU A C 1
ATOM 1700 O O . GLU A 1 198 ? -50.441 -9.447 68.952 1.00 86.38 198 GLU A O 1
ATOM 1705 N N . ILE A 1 199 ? -48.295 -8.790 69.017 1.00 85.88 199 ILE A N 1
ATOM 1706 C CA . ILE A 1 199 ? -48.058 -9.199 70.412 1.00 85.88 199 ILE A CA 1
ATOM 1707 C C . ILE A 1 199 ? -48.849 -8.337 71.414 1.00 85.88 199 ILE A C 1
ATOM 1709 O O . ILE A 1 199 ? -49.319 -8.838 72.434 1.00 85.88 199 ILE A O 1
ATOM 1713 N N . THR A 1 200 ? -49.031 -7.041 71.136 1.00 77.12 200 THR A N 1
ATOM 1714 C CA . THR A 1 200 ? -49.641 -6.074 72.075 1.00 77.12 200 THR A CA 1
ATOM 1715 C C . THR A 1 200 ? -51.089 -5.688 71.739 1.00 77.12 200 THR A C 1
ATOM 1717 O O . THR A 1 200 ? -51.575 -4.647 72.184 1.00 77.12 200 THR A O 1
ATOM 1720 N N . ASN A 1 201 ? -51.808 -6.510 70.963 1.00 77.75 201 ASN A N 1
ATOM 1721 C CA . ASN A 1 201 ? -53.219 -6.285 70.614 1.00 77.75 201 ASN A CA 1
ATOM 1722 C C . ASN A 1 201 ? -53.481 -4.883 70.007 1.00 77.75 201 ASN A C 1
ATOM 1724 O O . ASN A 1 201 ? -54.396 -4.155 70.393 1.00 77.75 201 ASN A O 1
ATOM 1728 N N . ARG A 1 202 ? -52.663 -4.507 69.015 1.00 76.00 202 ARG A N 1
ATOM 1729 C CA . ARG A 1 202 ? -52.710 -3.258 68.220 1.00 76.00 202 ARG A CA 1
ATOM 1730 C C . ARG A 1 202 ? -52.324 -1.952 68.930 1.00 76.00 202 ARG A C 1
ATOM 1732 O O . ARG A 1 202 ? -52.357 -0.906 68.279 1.00 76.00 202 ARG A O 1
ATOM 1739 N N . LEU A 1 203 ? -51.901 -1.972 70.195 1.00 78.94 203 LEU A N 1
ATOM 1740 C CA . LEU A 1 203 ? -51.420 -0.771 70.891 1.00 78.94 203 LEU A CA 1
ATOM 1741 C C . LEU A 1 203 ? -49.886 -0.678 70.841 1.00 78.94 203 LEU A C 1
ATOM 1743 O O . LEU A 1 203 ? -49.204 -1.558 71.350 1.00 78.94 203 LEU A O 1
ATOM 1747 N N . ILE A 1 204 ? -49.329 0.404 70.283 1.00 82.19 204 ILE A N 1
ATOM 1748 C CA . ILE A 1 204 ? -47.882 0.678 70.364 1.00 82.19 204 ILE A CA 1
ATOM 1749 C C . ILE A 1 204 ? -47.640 1.821 71.362 1.00 82.19 204 ILE A C 1
ATOM 1751 O O . ILE A 1 204 ? -48.115 2.935 71.125 1.00 82.19 204 ILE A O 1
ATOM 1755 N N . PRO A 1 205 ? -46.880 1.602 72.452 1.00 88.50 205 PRO A N 1
ATOM 1756 C CA . PRO A 1 205 ? -46.501 2.669 73.372 1.00 88.50 205 PRO A CA 1
ATOM 1757 C C . PRO A 1 205 ? -45.701 3.796 72.692 1.00 88.50 205 PRO A C 1
ATOM 1759 O O . PRO A 1 205 ? -44.711 3.562 72.001 1.00 88.50 205 PRO A O 1
ATOM 1762 N N . ASN A 1 206 ? -46.071 5.052 72.967 1.00 86.12 206 ASN A N 1
ATOM 1763 C CA . ASN A 1 206 ? -45.459 6.247 72.357 1.00 86.12 206 ASN A CA 1
ATOM 1764 C C . ASN A 1 206 ? -43.967 6.450 72.675 1.00 86.12 206 ASN A C 1
ATOM 1766 O O . ASN A 1 206 ? -43.299 7.235 72.003 1.00 86.12 206 ASN A O 1
ATOM 1770 N N . LYS A 1 207 ? -43.448 5.833 73.742 1.00 88.75 207 LYS A N 1
ATOM 1771 C CA . LYS A 1 207 ? -42.011 5.874 74.062 1.00 88.75 207 LYS A CA 1
ATOM 1772 C C . LYS A 1 207 ? -41.227 4.965 73.118 1.00 88.75 207 LYS A C 1
ATOM 1774 O O . LYS A 1 207 ? -40.353 5.445 72.413 1.00 88.75 207 LYS A O 1
ATOM 1779 N N . LEU A 1 208 ? -41.673 3.718 72.997 1.00 86.88 208 LEU A N 1
ATOM 1780 C CA . LEU A 1 208 ? -41.076 2.695 72.141 1.00 86.88 208 LEU A CA 1
ATOM 1781 C C . LEU A 1 208 ? -41.007 3.137 70.667 1.00 86.88 208 LEU A C 1
ATOM 1783 O O . LEU A 1 208 ? -39.978 3.037 70.013 1.00 86.88 208 LEU A O 1
ATOM 1787 N N . MET A 1 209 ? -42.093 3.727 70.159 1.00 89.56 209 MET A N 1
ATOM 1788 C CA . MET A 1 209 ? -42.138 4.268 68.796 1.00 89.56 209 MET A CA 1
ATOM 1789 C C . MET A 1 209 ? -41.190 5.464 68.591 1.00 89.56 209 MET A C 1
ATOM 1791 O O . MET A 1 209 ? -40.731 5.690 67.475 1.00 89.56 209 MET A O 1
ATOM 1795 N N . ARG A 1 210 ? -40.910 6.262 69.632 1.00 90.25 210 ARG A N 1
ATOM 1796 C CA . ARG A 1 210 ? -39.916 7.345 69.543 1.00 90.25 210 ARG A CA 1
ATOM 1797 C C . ARG A 1 210 ? -38.501 6.783 69.484 1.00 90.25 210 ARG A C 1
ATOM 1799 O O . ARG A 1 210 ? -37.756 7.180 68.601 1.00 90.25 210 ARG A O 1
ATOM 1806 N N . GLU A 1 211 ? -38.193 5.812 70.335 1.00 90.62 211 GLU A N 1
ATOM 1807 C CA . GLU A 1 211 ? -36.889 5.138 70.373 1.00 90.62 211 GLU A CA 1
ATOM 1808 C C . GLU A 1 211 ? -36.569 4.443 69.039 1.00 90.62 211 GLU A C 1
ATOM 1810 O O . GLU A 1 211 ? -35.495 4.634 68.479 1.00 90.62 211 GLU A O 1
ATOM 1815 N N . TRP A 1 212 ? -37.522 3.717 68.441 1.00 91.94 212 TRP A N 1
ATOM 1816 C CA . TRP A 1 212 ? -37.302 3.102 67.124 1.00 91.94 212 TRP A CA 1
ATOM 1817 C C . TRP A 1 212 ? -37.129 4.115 65.999 1.00 91.94 212 TRP A C 1
ATOM 1819 O O . TRP A 1 212 ? -36.342 3.886 65.084 1.00 91.94 212 TRP A O 1
ATOM 1829 N N . LYS A 1 213 ? -37.844 5.244 66.057 1.00 89.31 213 LYS A N 1
ATOM 1830 C CA . LYS A 1 213 ? -37.634 6.339 65.105 1.00 89.31 213 LYS A CA 1
ATOM 1831 C C . LYS A 1 213 ? -36.245 6.946 65.266 1.00 89.31 213 LYS A C 1
ATOM 1833 O O . LYS A 1 213 ? -35.613 7.246 64.263 1.00 89.31 213 LYS A O 1
ATOM 1838 N N . GLU A 1 214 ? -35.762 7.104 66.493 1.00 92.06 214 GLU A N 1
ATOM 1839 C CA . GLU A 1 214 ? -34.402 7.578 66.761 1.00 92.06 214 GLU A CA 1
ATOM 1840 C C . GLU A 1 214 ? -33.351 6.600 66.222 1.00 92.06 214 GLU A C 1
ATOM 1842 O O . GLU A 1 214 ? -32.422 7.039 65.547 1.00 92.06 214 GLU A O 1
ATOM 1847 N N . PHE A 1 215 ? -33.531 5.288 66.411 1.00 88.75 215 PHE A N 1
ATOM 1848 C CA . PHE A 1 215 ? -32.648 4.278 65.812 1.00 88.75 215 PHE A CA 1
ATOM 1849 C C . PHE A 1 215 ? -32.682 4.295 64.284 1.00 88.75 215 PHE A C 1
ATOM 1851 O O . PHE A 1 215 ? -31.624 4.251 63.661 1.00 88.75 215 PHE A O 1
ATOM 1858 N N . PHE A 1 216 ? -33.863 4.457 63.686 1.00 88.81 216 PHE A N 1
ATOM 1859 C CA . PHE A 1 216 ? -34.021 4.614 62.243 1.00 88.81 216 PHE A CA 1
ATOM 1860 C C . PHE A 1 216 ? -33.294 5.862 61.716 1.00 88.81 216 PHE A C 1
ATOM 1862 O O . PHE A 1 216 ? -32.516 5.767 60.773 1.00 88.81 216 PHE A O 1
ATOM 1869 N N . PHE A 1 217 ? -33.475 7.027 62.348 1.00 88.06 217 PHE A N 1
ATOM 1870 C CA . PHE A 1 217 ? -32.793 8.257 61.926 1.00 88.06 217 PHE A CA 1
ATOM 1871 C C . PHE A 1 217 ? -31.277 8.209 62.140 1.00 88.06 217 PHE A C 1
ATOM 1873 O O . PHE A 1 217 ? -30.536 8.834 61.384 1.00 88.06 217 PHE A O 1
ATOM 1880 N N . ALA A 1 218 ? -30.815 7.477 63.152 1.00 88.94 218 ALA A N 1
ATOM 1881 C CA . ALA A 1 218 ? -29.398 7.269 63.416 1.00 88.94 218 ALA A CA 1
ATOM 1882 C C . ALA A 1 218 ? -28.776 6.129 62.580 1.00 88.94 218 ALA A C 1
ATOM 1884 O O . ALA A 1 218 ? -27.558 5.964 62.605 1.00 88.94 218 ALA A O 1
ATOM 1885 N N . GLY A 1 219 ? -29.582 5.364 61.832 1.00 83.06 219 GLY A N 1
ATOM 1886 C CA . GLY A 1 219 ? -29.125 4.270 60.971 1.00 83.06 219 GLY A CA 1
ATOM 1887 C C . GLY A 1 219 ? -28.719 2.993 61.715 1.00 83.06 219 GLY A C 1
ATOM 1888 O O . GLY A 1 219 ? -27.999 2.166 61.155 1.00 83.06 219 GLY A O 1
ATOM 1889 N N . TYR A 1 220 ? -29.153 2.820 62.966 1.00 84.62 220 TYR A N 1
ATOM 1890 C CA . TYR A 1 220 ? -28.916 1.586 63.714 1.00 84.62 220 TYR A CA 1
ATOM 1891 C C . TYR A 1 220 ? -29.948 0.515 63.320 1.00 84.62 220 TYR A C 1
ATOM 1893 O O . TYR A 1 220 ? -31.141 0.822 63.255 1.00 84.62 220 TYR A O 1
ATOM 1901 N N . PRO A 1 221 ? -29.526 -0.740 63.076 1.00 82.12 221 PRO A N 1
ATOM 1902 C CA . PRO A 1 221 ? -30.452 -1.830 62.785 1.00 82.12 221 PRO A CA 1
ATOM 1903 C C . PRO A 1 221 ? -31.357 -2.111 63.993 1.00 82.12 221 PRO A C 1
ATOM 1905 O O . PRO A 1 221 ? -30.900 -2.097 65.136 1.00 82.12 221 PRO A O 1
ATOM 1908 N N . LEU A 1 222 ? -32.645 -2.370 63.741 1.00 83.56 222 LEU A N 1
ATOM 1909 C CA . LEU A 1 222 ? -33.630 -2.663 64.795 1.00 83.56 222 LEU A CA 1
ATOM 1910 C C . LEU A 1 222 ? -33.662 -4.148 65.187 1.00 83.56 222 LEU A C 1
ATOM 1912 O O . LEU A 1 222 ? -34.203 -4.505 66.237 1.00 83.56 222 LEU A O 1
ATOM 1916 N N . TYR A 1 223 ? -33.107 -5.009 64.337 1.00 82.25 223 TYR A N 1
ATOM 1917 C CA . TYR A 1 223 ? -32.907 -6.427 64.601 1.00 82.25 223 TYR A CA 1
ATOM 1918 C C . TYR A 1 223 ? -31.432 -6.706 64.883 1.00 82.25 223 TYR A C 1
ATOM 1920 O O . TYR A 1 223 ? -30.534 -6.092 64.302 1.00 82.25 223 TYR A O 1
ATOM 1928 N N . GLU A 1 224 ? -31.181 -7.672 65.760 1.00 78.62 224 GLU A N 1
ATOM 1929 C CA . GLU A 1 224 ? -29.855 -8.252 65.915 1.00 78.62 224 GLU A CA 1
ATOM 1930 C C . GLU A 1 224 ? -29.496 -8.981 64.617 1.00 78.62 224 GLU A C 1
ATOM 1932 O O . GLU A 1 224 ? -30.294 -9.762 64.091 1.00 78.62 224 GLU A O 1
ATOM 1937 N N . LYS A 1 225 ? -28.323 -8.676 64.049 1.00 68.75 225 LYS A N 1
ATOM 1938 C CA . LYS A 1 225 ? -27.864 -9.336 62.824 1.00 68.75 225 LYS A CA 1
ATOM 1939 C C . LYS A 1 225 ? -27.734 -10.821 63.127 1.00 68.75 225 LYS A C 1
ATOM 1941 O O . LYS A 1 225 ? -26.891 -11.198 63.936 1.00 68.75 225 LYS A O 1
ATOM 1946 N N . ALA A 1 226 ? -28.563 -11.641 62.486 1.00 64.25 226 ALA A N 1
ATOM 1947 C CA . ALA A 1 226 ? -28.443 -13.084 62.591 1.00 64.25 226 ALA A CA 1
ATOM 1948 C C . ALA A 1 226 ? -27.007 -13.483 62.227 1.00 64.25 226 ALA A C 1
ATOM 1950 O O . ALA A 1 226 ? -26.493 -13.079 61.179 1.00 64.25 226 ALA A O 1
ATOM 1951 N N . SER A 1 227 ? -26.356 -14.245 63.102 1.00 60.50 227 SER A N 1
ATOM 1952 C CA . SER A 1 227 ? -25.102 -14.935 62.815 1.00 60.50 227 SER A CA 1
ATOM 1953 C C . SER A 1 227 ? -25.411 -16.012 61.780 1.00 60.50 227 SER A C 1
ATOM 1955 O O . SER A 1 227 ? -25.691 -17.160 62.105 1.00 60.50 227 SER A O 1
ATOM 1957 N N . ILE A 1 228 ? -25.473 -15.605 60.518 1.00 62.47 228 ILE A N 1
ATOM 1958 C CA . ILE A 1 228 ? -25.522 -16.535 59.403 1.00 62.47 228 ILE A CA 1
ATOM 1959 C C . ILE A 1 228 ? -24.081 -16.999 59.230 1.00 62.47 228 ILE A C 1
ATOM 1961 O O . ILE A 1 228 ? -23.207 -16.183 58.919 1.00 62.47 228 ILE A O 1
ATOM 1965 N N . ASP A 1 229 ? -23.824 -18.280 59.492 1.00 66.12 229 ASP A N 1
ATOM 1966 C CA . ASP A 1 229 ? -22.536 -18.884 59.170 1.00 66.12 229 ASP A CA 1
ATOM 1967 C C . ASP A 1 229 ? -22.231 -18.609 57.688 1.00 66.12 229 ASP A C 1
ATOM 1969 O O . ASP A 1 229 ? -23.132 -18.732 56.849 1.00 66.12 229 ASP A O 1
ATOM 1973 N N . PRO A 1 230 ? -21.005 -18.178 57.339 1.00 64.00 230 PRO A N 1
ATOM 1974 C CA . PRO A 1 230 ? -20.677 -17.875 55.958 1.00 64.00 230 PRO A CA 1
ATOM 1975 C C . PRO A 1 230 ? -20.965 -19.104 55.098 1.00 64.00 230 PRO A C 1
ATOM 1977 O O . PRO A 1 230 ? -20.398 -20.172 55.336 1.00 64.00 230 PRO A O 1
ATOM 1980 N N . LEU A 1 231 ? -21.860 -18.948 54.115 1.00 60.47 231 LEU A N 1
ATOM 1981 C CA . LEU A 1 231 ? -22.129 -20.012 53.156 1.00 60.47 231 LEU A CA 1
ATOM 1982 C C . LEU A 1 231 ? -20.795 -20.438 52.516 1.00 60.47 231 LEU A C 1
ATOM 1984 O O . LEU A 1 231 ? -20.015 -19.564 52.112 1.00 60.47 231 LEU A O 1
ATOM 1988 N N . PRO A 1 232 ? -20.521 -21.751 52.420 1.00 66.94 232 PRO A N 1
ATOM 1989 C CA . PRO A 1 232 ? -19.342 -22.258 51.737 1.00 66.94 232 PRO A CA 1
ATOM 1990 C C . PRO A 1 232 ? -19.246 -21.682 50.323 1.00 66.94 232 PRO A C 1
ATOM 1992 O O . PRO A 1 232 ? -20.243 -21.558 49.615 1.00 66.94 232 PRO A O 1
ATOM 1995 N N . SER A 1 233 ? -18.032 -21.318 49.914 1.00 63.47 233 SER A N 1
ATOM 1996 C CA . SER A 1 233 ? -17.756 -20.715 48.602 1.00 63.47 233 SER A CA 1
ATOM 1997 C C . SER A 1 233 ? -18.019 -21.667 47.432 1.00 63.47 233 SER A C 1
ATOM 1999 O O . SER A 1 233 ? -18.138 -21.223 46.293 1.00 63.47 233 SER A O 1
ATOM 2001 N N . GLU A 1 234 ? -18.103 -22.965 47.718 1.00 65.88 234 GLU A N 1
ATOM 2002 C CA . GLU A 1 234 ? -18.409 -24.015 46.758 1.00 65.88 234 GLU A CA 1
ATOM 2003 C C . GLU A 1 234 ? -19.809 -24.570 47.053 1.00 65.88 234 GLU A C 1
ATOM 2005 O O . GLU A 1 234 ? -20.116 -24.850 48.219 1.00 65.88 234 GLU A O 1
ATOM 2010 N N . PRO A 1 235 ? -20.671 -24.712 46.026 1.00 70.38 235 PRO A N 1
ATOM 2011 C CA . PRO A 1 235 ? -22.002 -25.269 46.207 1.00 70.38 235 PRO A CA 1
ATOM 2012 C C . PRO A 1 235 ? -21.876 -26.667 46.807 1.00 70.38 235 PRO A C 1
ATOM 2014 O O . PRO A 1 235 ? -21.113 -27.507 46.327 1.00 70.38 235 PRO A O 1
ATOM 2017 N N . THR A 1 236 ? -22.608 -26.903 47.893 1.00 77.06 236 THR A N 1
ATOM 2018 C CA . THR A 1 236 ? -22.565 -28.192 48.591 1.00 77.06 236 THR A CA 1
ATOM 2019 C C . THR A 1 236 ? -23.097 -29.277 47.656 1.00 77.06 236 THR A C 1
ATOM 2021 O O . THR A 1 236 ? -23.983 -29.016 46.843 1.00 77.06 236 THR A O 1
ATOM 2024 N N . THR A 1 237 ? -22.601 -30.508 47.770 1.00 76.06 237 THR A N 1
ATOM 2025 C CA . THR A 1 237 ? -23.055 -31.643 46.948 1.00 76.06 237 THR A CA 1
ATOM 2026 C C . THR A 1 237 ? -24.578 -31.807 46.982 1.00 76.06 237 THR A C 1
ATOM 2028 O O . THR A 1 237 ? -25.187 -32.120 45.968 1.00 76.06 237 THR A O 1
ATOM 2031 N N . GLU A 1 238 ? -25.203 -31.523 48.125 1.00 77.38 238 GLU A N 1
ATOM 2032 C CA . GLU A 1 238 ? -26.661 -31.515 48.299 1.00 77.38 238 GLU A CA 1
ATOM 2033 C C . GLU A 1 238 ? -27.358 -30.411 47.488 1.00 77.38 238 GLU A C 1
ATOM 2035 O O . GLU A 1 238 ? -28.394 -30.668 46.890 1.00 77.38 238 GLU A O 1
ATOM 2040 N N . GLN A 1 239 ? -26.766 -29.218 47.384 1.00 77.88 239 GLN A N 1
ATOM 2041 C CA . GLN A 1 239 ? -27.304 -28.108 46.584 1.00 77.88 239 GLN A CA 1
ATOM 2042 C C . GLN A 1 239 ? -27.197 -28.387 45.081 1.00 77.88 239 GLN A C 1
ATOM 2044 O O . GLN A 1 239 ? -28.084 -28.019 44.317 1.00 77.88 239 GLN A O 1
ATOM 2049 N N . LEU A 1 240 ? -26.121 -29.057 44.651 1.00 79.94 240 LEU A N 1
ATOM 2050 C CA . LEU A 1 240 ? -25.986 -29.530 43.271 1.00 79.94 240 LEU A CA 1
ATOM 2051 C C . LEU A 1 240 ? -27.034 -30.603 42.948 1.00 79.94 240 LEU A C 1
ATOM 2053 O O . LEU A 1 240 ? -27.643 -30.548 41.884 1.00 79.94 240 LEU A O 1
ATOM 2057 N N . LEU A 1 241 ? -27.281 -31.530 43.880 1.00 83.12 241 LEU A N 1
ATOM 2058 C CA . LEU A 1 241 ? -28.322 -32.552 43.744 1.00 83.12 241 LEU A CA 1
ATOM 2059 C C . LEU A 1 241 ? -29.736 -31.949 43.746 1.00 83.12 241 LEU A C 1
ATOM 2061 O O . LEU A 1 241 ? -30.591 -32.402 42.991 1.00 83.12 241 LEU A O 1
ATOM 2065 N N . GLU A 1 242 ? -30.002 -30.925 44.560 1.00 84.19 242 GLU A N 1
ATOM 2066 C CA . GLU A 1 242 ? -31.276 -30.195 44.533 1.00 84.19 242 GLU A CA 1
ATOM 2067 C C . GLU A 1 242 ? -31.473 -29.436 43.222 1.00 84.19 242 GLU A C 1
ATOM 2069 O O . GLU A 1 242 ? -32.563 -29.488 42.658 1.00 84.19 242 GLU A O 1
ATOM 2074 N N . LEU A 1 243 ? -30.423 -28.796 42.699 1.00 84.44 243 LEU A N 1
ATOM 2075 C CA . LEU A 1 243 ? -30.462 -28.137 41.395 1.00 84.44 243 LEU A CA 1
ATOM 2076 C C . LEU A 1 243 ? -30.719 -29.143 40.267 1.00 84.44 243 LEU A C 1
ATOM 2078 O O . LEU A 1 243 ? -31.523 -28.880 39.380 1.00 84.44 243 LEU A O 1
ATOM 2082 N N . GLU A 1 244 ? -30.075 -30.308 40.309 1.00 85.25 244 GLU A N 1
ATOM 2083 C CA . GLU A 1 244 ? -30.299 -31.386 39.343 1.00 85.25 244 GLU A CA 1
ATOM 2084 C C . GLU A 1 244 ? -31.728 -31.942 39.436 1.00 85.25 244 GLU A C 1
ATOM 2086 O O . GLU A 1 244 ? -32.389 -32.122 38.414 1.00 85.25 244 GLU A O 1
ATOM 2091 N N . LYS A 1 245 ? -32.252 -32.127 40.656 1.00 87.81 245 LYS A N 1
ATOM 2092 C CA . LYS A 1 245 ? -33.654 -32.503 40.887 1.00 87.81 245 LYS A CA 1
ATOM 2093 C C . LYS A 1 245 ? -34.612 -31.455 40.324 1.00 87.81 245 LYS A C 1
ATOM 2095 O O . LYS A 1 245 ? -35.638 -31.821 39.760 1.00 87.81 245 LYS A O 1
ATOM 2100 N N . GLN A 1 246 ? -34.293 -30.176 40.490 1.00 78.50 246 GLN A N 1
ATOM 2101 C CA . GLN A 1 246 ? -35.126 -29.083 40.009 1.00 78.50 246 GLN A CA 1
ATOM 2102 C C . GLN A 1 246 ? -35.102 -28.983 38.484 1.00 78.50 246 GLN A C 1
ATOM 2104 O O . GLN A 1 246 ? -36.165 -28.902 37.886 1.00 78.50 246 GLN A O 1
ATOM 2109 N N . ASN A 1 247 ? -33.934 -29.126 37.854 1.00 82.06 247 ASN A N 1
ATOM 2110 C CA . ASN A 1 247 ? -33.825 -29.197 36.395 1.00 82.06 247 ASN A CA 1
ATOM 2111 C C . ASN A 1 247 ? -34.624 -30.376 35.821 1.00 82.06 247 ASN A C 1
ATOM 2113 O O . ASN A 1 247 ? -35.305 -30.221 34.818 1.00 82.06 247 ASN A O 1
ATOM 2117 N N . LEU A 1 248 ? -34.587 -31.541 36.474 1.00 87.44 248 LEU A N 1
ATOM 2118 C CA . LEU A 1 248 ? -35.353 -32.710 36.037 1.00 87.44 248 LEU A CA 1
ATOM 2119 C C . LEU A 1 248 ? -36.869 -32.479 36.136 1.00 87.44 248 LEU A C 1
ATOM 2121 O O . LEU A 1 248 ? -37.620 -32.941 35.278 1.00 87.44 248 LEU A O 1
ATOM 2125 N N . LEU A 1 249 ? -37.323 -31.784 37.183 1.00 83.31 249 LEU A N 1
ATOM 2126 C CA . LEU A 1 249 ? -38.726 -31.385 37.312 1.00 83.31 249 LEU A CA 1
ATOM 2127 C C . LEU A 1 249 ? -39.107 -30.365 36.237 1.00 83.31 249 LEU A C 1
ATOM 2129 O O . LEU A 1 249 ? -40.122 -30.561 35.581 1.00 83.31 249 LEU A O 1
ATOM 2133 N N . ASP A 1 250 ? -38.272 -29.353 36.005 1.00 79.31 250 ASP A N 1
ATOM 2134 C CA . ASP A 1 250 ? -38.497 -28.339 34.973 1.00 79.31 250 ASP A CA 1
ATOM 2135 C C . ASP A 1 250 ? -38.553 -28.965 33.563 1.00 79.31 250 ASP A C 1
ATOM 2137 O O . ASP A 1 250 ? -39.401 -28.586 32.755 1.00 79.31 250 ASP A O 1
ATOM 2141 N N . ASP A 1 251 ? -37.694 -29.949 33.272 1.00 83.44 251 ASP A N 1
ATOM 2142 C CA . ASP A 1 251 ? -37.692 -30.692 32.006 1.00 83.44 251 ASP A CA 1
ATOM 2143 C C . ASP A 1 251 ? -38.978 -31.521 31.833 1.00 83.44 251 ASP A C 1
ATOM 2145 O O . ASP A 1 251 ? -39.574 -31.532 30.754 1.00 83.44 251 ASP A O 1
ATOM 2149 N N . ASN A 1 252 ? -39.444 -32.189 32.894 1.00 82.00 252 ASN A N 1
ATOM 2150 C CA . ASN A 1 252 ? -40.704 -32.937 32.865 1.00 82.00 252 ASN A CA 1
ATOM 2151 C C . ASN A 1 252 ? -41.922 -32.013 32.721 1.00 82.00 252 ASN A C 1
ATOM 2153 O O . ASN A 1 252 ? -42.790 -32.286 31.894 1.00 82.00 252 ASN A O 1
ATOM 2157 N N . ASP A 1 253 ? -41.974 -30.910 33.471 1.00 79.69 253 ASP A N 1
ATOM 2158 C CA . ASP A 1 253 ? -43.035 -29.902 33.372 1.00 79.69 253 ASP A CA 1
ATOM 2159 C C . ASP A 1 253 ? -43.061 -29.271 31.972 1.00 79.69 253 ASP A C 1
ATOM 2161 O O . ASP A 1 253 ? -44.132 -28.995 31.424 1.00 79.69 253 ASP A O 1
ATOM 2165 N N . TYR A 1 254 ? -41.890 -29.069 31.361 1.00 80.12 254 TYR A N 1
ATOM 2166 C CA . TYR A 1 254 ? -41.777 -28.599 29.984 1.00 80.12 254 TYR A CA 1
ATOM 2167 C C . TYR A 1 254 ? -42.360 -29.601 28.982 1.00 80.12 254 TYR A C 1
ATOM 2169 O O . TYR A 1 254 ? -43.092 -29.192 28.078 1.00 80.12 254 TYR A O 1
ATOM 2177 N N . GLU A 1 255 ? -42.072 -30.896 29.133 1.00 79.56 255 GLU A N 1
ATOM 2178 C CA . GLU A 1 255 ? -42.648 -31.935 28.273 1.00 79.56 255 GLU A CA 1
ATOM 2179 C C . GLU A 1 255 ? -44.166 -32.078 28.493 1.00 79.56 255 GLU A C 1
ATOM 2181 O O . GLU A 1 255 ? -44.912 -32.145 27.516 1.00 79.56 255 GLU A O 1
ATOM 2186 N N . GLU A 1 256 ? -44.665 -31.998 29.734 1.00 80.75 256 GLU A N 1
ATOM 2187 C CA . GLU A 1 256 ? -46.111 -31.966 30.009 1.00 80.75 256 GLU A CA 1
ATOM 2188 C C . GLU A 1 256 ? -46.801 -30.740 29.393 1.00 80.75 256 GLU A C 1
ATOM 2190 O O . GLU A 1 256 ? -47.879 -30.866 28.805 1.00 80.75 256 GLU A O 1
ATOM 2195 N N . TYR A 1 257 ? -46.176 -29.561 29.473 1.00 77.62 257 TYR A N 1
ATOM 2196 C CA . TYR A 1 257 ? -46.661 -28.340 28.827 1.00 77.62 257 TYR A CA 1
ATOM 2197 C C . TYR A 1 257 ? -46.681 -28.472 27.299 1.00 77.62 257 TYR A C 1
ATOM 2199 O O . TYR A 1 257 ? -47.663 -28.106 26.647 1.00 77.62 257 TYR A O 1
ATOM 2207 N N . LYS A 1 258 ? -45.605 -29.005 26.714 1.00 72.44 258 LYS A N 1
ATOM 2208 C CA . LYS A 1 258 ? -45.456 -29.202 25.268 1.00 72.44 258 LYS A CA 1
ATOM 2209 C C . LYS A 1 258 ? -46.488 -30.185 24.716 1.00 72.44 258 LYS A C 1
ATOM 2211 O O . LYS A 1 258 ? -47.087 -29.909 23.674 1.00 72.44 258 LYS A O 1
ATOM 2216 N N . ASP A 1 259 ? -46.740 -31.272 25.437 1.00 77.25 259 ASP A N 1
ATOM 2217 C CA . ASP A 1 259 ? -47.729 -32.287 25.071 1.00 77.25 259 ASP A CA 1
ATOM 2218 C C . ASP A 1 259 ? -49.161 -31.917 25.511 1.00 77.25 259 ASP A C 1
ATOM 2220 O O . ASP A 1 259 ? -50.113 -32.625 25.169 1.00 77.25 259 ASP A O 1
ATOM 2224 N N . MET A 1 260 ? -49.341 -30.793 26.226 1.00 74.25 260 MET A N 1
ATOM 2225 C CA . MET A 1 260 ? -50.608 -30.367 26.845 1.00 74.25 260 MET A CA 1
ATOM 2226 C C . MET A 1 260 ? -51.254 -31.502 27.660 1.00 74.25 260 MET A C 1
ATOM 2228 O O . MET A 1 260 ? -52.463 -31.752 27.581 1.00 74.25 260 MET A O 1
ATOM 2232 N N . ALA A 1 261 ? -50.424 -32.226 28.407 1.00 73.25 261 ALA A N 1
ATOM 2233 C CA . ALA A 1 261 ? -50.795 -33.362 29.236 1.00 73.25 261 ALA A CA 1
ATOM 2234 C C . ALA A 1 261 ? -50.898 -32.953 30.718 1.00 73.25 261 ALA A C 1
ATOM 2236 O O . ALA A 1 261 ? -50.588 -31.823 31.091 1.00 73.25 261 ALA A O 1
ATOM 2237 N N . GLY A 1 262 ? -51.394 -33.859 31.565 1.00 78.88 262 GLY A N 1
ATOM 2238 C CA . GLY A 1 262 ? -51.446 -33.637 33.015 1.00 78.88 262 GLY A CA 1
ATOM 2239 C C . GLY A 1 262 ? -52.251 -32.394 33.417 1.00 78.88 262 GLY A C 1
ATOM 2240 O O . GLY A 1 262 ? -53.394 -32.201 32.980 1.00 78.88 262 GLY A O 1
ATOM 2241 N N . GLU A 1 263 ? -51.643 -31.552 34.253 1.00 72.50 263 GLU A N 1
ATOM 2242 C CA . GLU A 1 263 ? -52.228 -30.298 34.754 1.00 72.50 263 GLU A CA 1
ATOM 2243 C C . GLU A 1 263 ? -52.308 -29.197 33.684 1.00 72.50 263 GLU A C 1
ATOM 2245 O O . GLU A 1 263 ? -53.106 -28.267 33.809 1.00 72.50 263 GLU A O 1
ATOM 2250 N N . TRP A 1 264 ? -51.547 -29.335 32.595 1.00 77.12 264 TRP A N 1
ATOM 2251 C CA . TRP A 1 264 ? -51.560 -28.423 31.450 1.00 77.12 264 TRP A CA 1
ATOM 2252 C C . TRP A 1 264 ? -52.611 -28.791 30.397 1.00 77.12 264 TRP A C 1
ATOM 2254 O O . TRP A 1 264 ? -52.735 -28.107 29.378 1.00 77.12 264 TRP A O 1
ATOM 2264 N N . SER A 1 265 ? -53.404 -29.843 30.634 1.00 70.56 265 SER A N 1
ATOM 2265 C CA . SER A 1 265 ? -54.466 -30.242 29.715 1.00 70.56 265 SER A CA 1
ATOM 2266 C C . SER A 1 265 ? -55.573 -29.182 29.617 1.00 70.56 265 SER A C 1
ATOM 2268 O O . SER A 1 265 ? -56.037 -28.635 30.624 1.00 70.56 265 SER A O 1
ATOM 2270 N N . PRO A 1 266 ? -56.028 -28.852 28.397 1.00 66.69 266 PRO A N 1
ATOM 2271 C CA . PRO A 1 266 ? -57.065 -27.854 28.224 1.00 66.69 266 PRO A CA 1
ATOM 2272 C C . PRO A 1 266 ? -58.393 -28.365 28.819 1.00 66.69 266 PRO A C 1
ATOM 2274 O O . PRO A 1 266 ? -58.699 -29.558 28.723 1.00 66.69 266 PRO A O 1
ATOM 2277 N N . PRO A 1 267 ? -59.223 -27.487 29.419 1.00 71.38 267 PRO A N 1
ATOM 2278 C CA . PRO A 1 267 ? -60.502 -27.882 30.002 1.00 71.38 267 PRO A CA 1
ATOM 2279 C C . PRO A 1 267 ? -61.364 -28.648 28.994 1.00 71.38 267 PRO A C 1
ATOM 2281 O O . PRO A 1 267 ? -61.449 -28.254 27.829 1.00 71.38 267 PRO A O 1
ATOM 2284 N N . GLN A 1 268 ? -62.063 -29.695 29.445 1.00 61.47 268 GLN A N 1
ATOM 2285 C CA . GLN A 1 268 ? -62.824 -30.636 28.598 1.00 61.47 268 GLN A CA 1
ATOM 2286 C C . GLN A 1 268 ? -63.861 -29.974 27.661 1.00 61.47 268 GLN A C 1
ATOM 2288 O O . GLN A 1 268 ? -64.289 -30.582 26.683 1.00 61.47 268 GLN A O 1
ATOM 2293 N N . SER A 1 269 ? -64.262 -28.725 27.927 1.00 52.56 269 SER A N 1
ATOM 2294 C CA . SER A 1 269 ? -65.158 -27.922 27.081 1.00 52.56 269 SER A CA 1
ATOM 2295 C C . SER A 1 269 ? -64.479 -27.273 25.868 1.00 52.56 269 SER A C 1
ATOM 2297 O O . SER A 1 269 ? -65.162 -26.734 24.998 1.00 52.56 269 SER A O 1
ATOM 2299 N N . SER A 1 270 ? -63.149 -27.277 25.805 1.00 54.81 270 SER A N 1
ATOM 2300 C CA . SER A 1 270 ? -62.370 -26.708 24.707 1.00 54.81 270 SER A CA 1
ATOM 2301 C C . SER A 1 270 ? -61.870 -27.826 23.791 1.00 54.81 270 SER A C 1
ATOM 2303 O O . SER A 1 270 ? -61.121 -28.702 24.202 1.00 54.81 270 SER A O 1
ATOM 2305 N N . GLY A 1 271 ? -62.296 -27.827 22.525 1.00 56.31 271 GLY A N 1
ATOM 2306 C CA . GLY A 1 271 ? -61.915 -28.842 21.527 1.00 56.31 271 GLY A CA 1
ATOM 2307 C C . GLY A 1 271 ? -60.461 -28.757 21.037 1.00 56.31 271 GLY A C 1
ATOM 2308 O O . GLY A 1 271 ? -60.165 -29.210 19.932 1.00 56.31 271 GLY A O 1
ATOM 2309 N N . LEU A 1 272 ? -59.568 -28.135 21.810 1.00 55.66 272 LEU A N 1
ATOM 2310 C CA . LEU A 1 272 ? -58.159 -27.942 21.481 1.00 55.66 272 LEU A CA 1
ATOM 2311 C C . LEU A 1 272 ? -57.382 -29.192 21.906 1.00 55.66 272 LEU A C 1
ATOM 2313 O O . LEU A 1 272 ? -57.300 -29.498 23.087 1.00 55.66 272 LEU A O 1
ATOM 2317 N N . LYS A 1 273 ? -56.834 -29.933 20.938 1.00 56.62 273 LYS A N 1
ATOM 2318 C CA . LYS A 1 273 ? -56.022 -31.143 21.185 1.00 56.62 273 LYS A CA 1
ATOM 2319 C C . LYS A 1 273 ? -54.508 -30.883 21.163 1.00 56.62 273 LYS A C 1
ATOM 2321 O O . LYS A 1 273 ? -53.744 -31.811 21.373 1.00 56.62 273 LYS A O 1
ATOM 2326 N N . ALA A 1 274 ? -54.096 -29.655 20.853 1.00 54.88 274 ALA A N 1
ATOM 2327 C CA . ALA A 1 274 ? -52.706 -29.215 20.753 1.00 54.88 274 ALA A CA 1
ATOM 2328 C C . ALA A 1 274 ? -52.647 -27.678 20.883 1.00 54.88 274 ALA A C 1
ATOM 2330 O O . ALA A 1 274 ? -53.648 -27.015 20.561 1.00 54.88 274 ALA A O 1
ATOM 2331 N N . PRO A 1 275 ? -51.512 -27.089 21.311 1.00 54.66 275 PRO A N 1
ATOM 2332 C CA . PRO A 1 275 ? -51.327 -25.646 21.240 1.00 54.66 275 PRO A CA 1
ATOM 2333 C C . PRO A 1 275 ? -51.405 -25.204 19.772 1.00 54.66 275 PRO A C 1
ATOM 2335 O O . PRO A 1 275 ? -50.945 -25.902 18.868 1.00 54.66 275 PRO A O 1
ATOM 2338 N N . ALA A 1 276 ? -52.054 -24.065 19.510 1.00 56.78 276 ALA A N 1
ATOM 2339 C CA . ALA A 1 276 ? -52.273 -23.599 18.143 1.00 56.78 276 ALA A CA 1
ATOM 2340 C C . ALA A 1 276 ? -50.918 -23.439 17.416 1.00 56.78 276 ALA A C 1
ATOM 2342 O O . ALA A 1 276 ? -50.065 -22.703 17.916 1.00 56.78 276 ALA A O 1
ATOM 2343 N N . PRO A 1 277 ? -50.718 -24.056 16.233 1.00 55.38 277 PRO A N 1
ATOM 2344 C CA . PRO A 1 277 ? -49.411 -24.123 15.569 1.00 55.38 277 PRO A CA 1
ATOM 2345 C C . PRO A 1 277 ? -48.867 -22.762 15.107 1.00 55.38 277 PRO A C 1
ATOM 2347 O O . PRO A 1 277 ? -47.736 -22.687 14.646 1.00 55.38 277 PRO A O 1
ATOM 2350 N N . ASN A 1 278 ? -49.657 -21.687 15.219 1.00 51.94 278 ASN A N 1
ATOM 2351 C CA . ASN A 1 278 ? -49.288 -20.346 14.773 1.00 51.94 278 ASN A CA 1
ATOM 2352 C C . ASN A 1 278 ? -49.866 -19.259 15.690 1.00 51.94 278 ASN A C 1
ATOM 2354 O O . ASN A 1 278 ? -50.644 -18.393 15.283 1.00 51.94 278 ASN A O 1
ATOM 2358 N N . ASN A 1 279 ? -49.522 -19.322 16.976 1.00 58.12 279 ASN A N 1
ATOM 2359 C CA . ASN A 1 279 ? -49.913 -18.281 17.914 1.00 58.12 279 ASN A CA 1
ATOM 2360 C C . ASN A 1 279 ? -48.959 -17.077 17.788 1.00 58.12 279 ASN A C 1
ATOM 2362 O O . ASN A 1 279 ? -47.982 -16.955 18.526 1.00 58.12 279 ASN A O 1
ATOM 2366 N N . ASN A 1 280 ? -49.245 -16.180 16.838 1.00 55.81 280 ASN A N 1
ATOM 2367 C CA . ASN A 1 280 ? -48.464 -14.957 16.587 1.00 55.81 280 ASN A CA 1
ATOM 2368 C C . ASN A 1 280 ? -48.270 -14.102 17.850 1.00 55.81 280 ASN A C 1
ATOM 2370 O O . ASN A 1 280 ? -47.281 -13.387 17.958 1.00 55.81 280 ASN A O 1
ATOM 2374 N N . VAL A 1 281 ? -49.188 -14.200 18.817 1.00 53.75 281 VAL A N 1
ATOM 2375 C CA . VAL A 1 281 ? -49.088 -13.518 20.113 1.00 53.75 281 VAL A CA 1
ATOM 2376 C C . VAL A 1 281 ? -47.964 -14.110 20.963 1.00 53.75 281 VAL A C 1
ATOM 2378 O O . VAL A 1 281 ? -47.193 -13.352 21.535 1.00 53.75 281 VAL A O 1
ATOM 2381 N N . LEU A 1 282 ? -47.806 -15.438 20.999 1.00 55.22 282 LEU A N 1
ATOM 2382 C CA . LEU A 1 282 ? -46.673 -16.083 21.677 1.00 55.22 282 LEU A CA 1
ATOM 2383 C C . LEU A 1 282 ? -45.349 -15.733 20.992 1.00 55.22 282 LEU A C 1
ATOM 2385 O O . LEU A 1 282 ? -44.389 -15.413 21.680 1.00 55.22 282 LEU A O 1
ATOM 2389 N N . GLY A 1 283 ? -45.312 -15.707 19.655 1.00 55.00 283 GLY A N 1
ATOM 2390 C CA . GLY A 1 283 ? -44.136 -15.247 18.907 1.00 55.00 283 GLY A CA 1
ATOM 2391 C C . GLY A 1 283 ? -43.755 -13.799 19.237 1.00 55.00 283 GLY A C 1
ATOM 2392 O O . GLY A 1 283 ? -42.584 -13.508 19.459 1.00 55.00 283 GLY A O 1
ATOM 2393 N N . TYR A 1 284 ? -44.745 -12.908 19.347 1.00 53.47 284 TYR A N 1
ATOM 2394 C CA . TYR A 1 284 ? -44.535 -11.508 19.723 1.00 53.47 284 TYR A CA 1
ATOM 2395 C C . TYR A 1 284 ? -44.079 -11.361 21.181 1.00 53.47 284 TYR A C 1
ATOM 2397 O O . TYR A 1 284 ? -43.148 -10.616 21.455 1.00 53.47 284 TYR A O 1
ATOM 2405 N N . VAL A 1 285 ? -44.673 -12.116 22.111 1.00 54.75 285 VAL A N 1
ATOM 2406 C CA . VAL A 1 285 ? -44.299 -12.107 23.536 1.00 54.75 285 VAL A CA 1
ATOM 2407 C C . VAL A 1 285 ? -42.901 -12.689 23.744 1.00 54.75 285 VAL A C 1
ATOM 2409 O O . VAL A 1 285 ? -42.126 -12.128 24.508 1.00 54.75 285 VAL A O 1
ATOM 2412 N N . VAL A 1 286 ? -42.530 -13.763 23.042 1.00 55.69 286 VAL A N 1
ATOM 2413 C CA . VAL A 1 286 ? -41.175 -14.335 23.101 1.00 55.69 286 VAL A CA 1
ATOM 2414 C C . VAL A 1 286 ? -40.155 -13.382 22.473 1.00 55.69 286 VAL A C 1
ATOM 2416 O O . VAL A 1 286 ? -39.081 -13.198 23.045 1.00 55.69 286 VAL A O 1
ATOM 2419 N N . ALA A 1 287 ? -40.485 -12.723 21.358 1.00 53.09 287 ALA A N 1
ATOM 2420 C CA . ALA A 1 287 ? -39.632 -11.701 20.751 1.00 53.09 287 ALA A CA 1
ATOM 2421 C C . ALA A 1 287 ? -39.448 -10.484 21.675 1.00 53.09 287 ALA A C 1
ATOM 2423 O O . ALA A 1 287 ? -38.312 -10.078 21.917 1.00 53.09 287 ALA A O 1
ATOM 2424 N N . ASP A 1 288 ? -40.525 -9.958 22.263 1.00 46.09 288 ASP A N 1
ATOM 2425 C CA . ASP A 1 288 ? -40.465 -8.855 23.227 1.00 46.09 288 ASP A CA 1
ATOM 2426 C C . ASP A 1 288 ? -39.729 -9.265 24.509 1.00 46.09 288 ASP A C 1
ATOM 2428 O O . ASP A 1 288 ? -38.912 -8.499 25.009 1.00 46.09 288 ASP A O 1
ATOM 2432 N N . CYS A 1 289 ? -39.910 -10.488 25.017 1.00 48.81 289 CYS A N 1
ATOM 2433 C CA . CYS A 1 289 ? -39.134 -11.003 26.148 1.00 48.81 289 CYS A CA 1
ATOM 2434 C C . CYS A 1 289 ? -37.648 -11.198 25.804 1.00 48.81 289 CYS A C 1
ATOM 2436 O O . CYS A 1 289 ? -36.804 -10.966 26.666 1.00 48.81 289 CYS A O 1
ATOM 2438 N N . CYS A 1 290 ? -37.295 -11.564 24.568 1.00 49.09 290 CYS A N 1
ATOM 2439 C CA . CYS A 1 290 ? -35.901 -11.637 24.114 1.00 49.09 290 CYS A CA 1
ATOM 2440 C C . CYS A 1 290 ? -35.274 -10.242 23.952 1.00 49.09 290 CYS A C 1
ATOM 2442 O O . CYS A 1 290 ? -34.104 -10.040 24.278 1.00 49.09 290 CYS A O 1
ATOM 2444 N N . VAL A 1 291 ? -36.048 -9.260 23.484 1.00 45.66 291 VAL A N 1
ATOM 2445 C CA . VAL A 1 291 ? -35.608 -7.864 23.342 1.00 45.66 291 VAL A CA 1
ATOM 2446 C C . VAL A 1 291 ? -35.498 -7.175 24.707 1.00 45.66 291 VAL A C 1
ATOM 2448 O O . VAL A 1 291 ? -34.521 -6.472 24.953 1.00 45.66 291 VAL A O 1
ATOM 2451 N N . LEU A 1 292 ? -36.432 -7.420 25.628 1.00 41.50 292 LEU A N 1
ATOM 2452 C CA . LEU A 1 292 ? -36.406 -6.899 27.000 1.00 41.50 292 LEU A CA 1
ATOM 2453 C C . LEU A 1 292 ? -35.428 -7.669 27.902 1.00 41.50 292 LEU A C 1
ATOM 2455 O O . LEU A 1 292 ? -34.859 -7.092 28.829 1.00 41.50 292 LEU A O 1
ATOM 2459 N N . GLY A 1 293 ? -35.152 -8.939 27.599 1.00 43.38 293 GLY A N 1
ATOM 2460 C CA . GLY A 1 293 ? -34.117 -9.750 28.246 1.00 43.38 293 GLY A CA 1
ATOM 2461 C C . GLY A 1 293 ? -32.705 -9.189 28.055 1.00 43.38 293 GLY A C 1
ATOM 2462 O O . GLY A 1 293 ? -31.875 -9.337 28.949 1.00 43.38 293 GLY A O 1
ATOM 2463 N N . LYS A 1 294 ? -32.457 -8.437 26.967 1.00 42.28 294 LYS A N 1
ATOM 2464 C CA . LYS A 1 294 ? -31.217 -7.658 26.770 1.00 42.28 294 LYS A CA 1
ATOM 2465 C C . LYS A 1 294 ? -31.015 -6.550 27.812 1.00 42.28 294 LYS A C 1
ATOM 2467 O O . LYS A 1 294 ? -29.899 -6.055 27.932 1.00 42.28 294 LYS A O 1
ATOM 2472 N N . LEU A 1 295 ? -32.060 -6.139 28.535 1.00 37.91 295 LEU A N 1
ATOM 2473 C CA . LEU A 1 295 ? -32.007 -5.000 29.455 1.00 37.91 295 LEU A CA 1
ATOM 2474 C C . LEU A 1 295 ? -31.931 -5.377 30.941 1.00 37.91 295 LEU A C 1
ATOM 2476 O O . LEU A 1 295 ? -31.441 -4.549 31.704 1.00 37.91 295 LEU A O 1
ATOM 2480 N N . TYR A 1 296 ? -32.365 -6.573 31.373 1.00 34.19 296 TYR A N 1
ATOM 2481 C CA . TYR A 1 296 ? -32.495 -6.830 32.822 1.00 34.19 296 TYR A CA 1
ATOM 2482 C C . TYR A 1 296 ? -32.059 -8.194 33.379 1.00 34.19 296 TYR A C 1
AT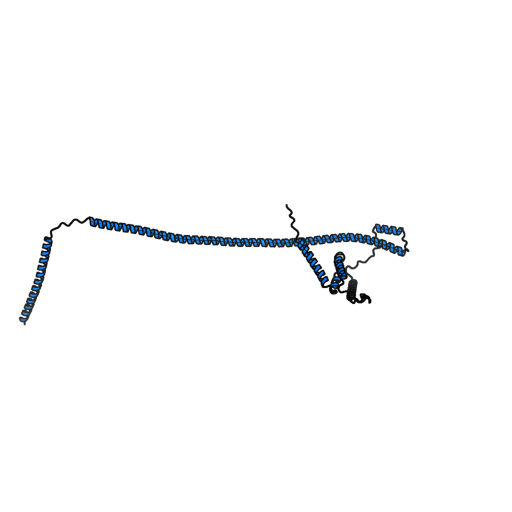OM 2484 O O . TYR A 1 296 ? -31.869 -8.259 34.590 1.00 34.19 296 TYR A O 1
ATOM 2492 N N . TYR A 1 297 ? -31.828 -9.258 32.594 1.00 36.53 297 TYR A N 1
ATOM 2493 C CA . TYR A 1 297 ? -31.458 -10.558 33.188 1.00 36.53 297 TYR A CA 1
ATOM 2494 C C . TYR A 1 297 ? -30.476 -11.376 32.334 1.00 36.53 297 TYR A C 1
ATOM 2496 O O . TYR A 1 297 ? -30.840 -12.017 31.353 1.00 36.53 297 TYR A O 1
ATOM 2504 N N . SER A 1 298 ? -29.218 -11.403 32.780 1.00 40.91 298 SER A N 1
ATOM 2505 C CA . SER A 1 298 ? -28.210 -12.404 32.414 1.00 40.91 298 SER A CA 1
ATOM 2506 C C . SER A 1 298 ? -28.595 -13.746 33.050 1.00 40.91 298 SER A C 1
ATOM 2508 O O . SER A 1 298 ? -28.443 -13.892 34.261 1.00 40.91 298 SER A O 1
ATOM 2510 N N . GLY A 1 299 ? -29.091 -14.719 32.274 1.00 40.75 299 GLY A N 1
ATOM 2511 C CA . GLY A 1 299 ? -29.243 -16.084 32.807 1.00 40.75 299 GLY A CA 1
ATOM 2512 C C . GLY A 1 299 ? -30.166 -17.091 32.110 1.00 40.75 299 GLY A C 1
ATOM 2513 O O . GLY A 1 299 ? -30.307 -18.181 32.644 1.00 40.75 299 GLY A O 1
ATOM 2514 N N . LYS A 1 300 ? -30.801 -16.810 30.962 1.00 43.91 300 LYS A N 1
ATOM 2515 C CA . LYS A 1 300 ? -31.748 -17.765 30.328 1.00 43.91 300 LYS A CA 1
ATOM 2516 C C . LYS A 1 300 ? -31.387 -18.155 28.889 1.00 43.91 300 LYS A C 1
ATOM 2518 O O . LYS A 1 300 ? -32.207 -18.015 27.989 1.00 43.91 300 LYS A O 1
ATOM 2523 N N . SER A 1 301 ? -30.168 -18.636 28.646 1.00 46.12 301 SER A N 1
ATOM 2524 C CA . SER A 1 301 ? -29.801 -19.205 27.335 1.00 46.12 301 SER A CA 1
ATOM 2525 C C . SER A 1 301 ? -30.351 -20.623 27.118 1.00 46.12 301 SER A C 1
ATOM 2527 O O . SER A 1 301 ? -30.593 -21.003 25.977 1.00 46.12 301 SER A O 1
ATOM 2529 N N . THR A 1 302 ? -30.610 -21.380 28.187 1.00 44.75 302 THR A N 1
ATOM 2530 C CA . THR A 1 302 ? -31.088 -22.773 28.133 1.00 44.75 302 THR A CA 1
ATOM 2531 C C . THR A 1 302 ? -32.554 -22.898 27.710 1.00 44.75 302 THR A C 1
ATOM 2533 O O . THR A 1 302 ? -32.869 -23.703 26.842 1.00 44.75 302 THR A O 1
ATOM 2536 N N . CYS A 1 303 ? -33.469 -22.053 28.197 1.00 41.84 303 CYS A N 1
ATOM 2537 C CA . CYS A 1 303 ? -34.874 -22.110 27.753 1.00 41.84 303 CYS A CA 1
ATOM 2538 C C . CYS A 1 303 ? -35.042 -21.771 26.254 1.00 41.84 303 CYS A C 1
ATOM 2540 O O . CYS A 1 303 ? -35.952 -22.266 25.591 1.00 41.84 303 CYS A O 1
ATOM 2542 N N . LEU A 1 304 ? -34.145 -20.945 25.702 1.00 47.78 304 LEU A N 1
ATOM 2543 C CA . LEU A 1 304 ? -34.141 -20.539 24.292 1.00 47.78 304 LEU A CA 1
ATOM 2544 C C . LEU A 1 304 ? -33.744 -21.683 23.348 1.00 47.78 304 LEU A C 1
ATOM 2546 O O . LEU A 1 304 ? -34.289 -21.766 22.250 1.00 47.78 304 LEU A O 1
ATOM 2550 N N . THR A 1 305 ? -32.845 -22.579 23.768 1.00 48.97 305 THR A N 1
ATOM 2551 C CA . THR A 1 305 ? -32.447 -23.752 22.971 1.00 48.97 305 THR A CA 1
ATOM 2552 C C . THR A 1 305 ? -33.523 -24.834 22.911 1.00 48.97 305 THR A C 1
ATOM 2554 O O . THR A 1 305 ? -33.563 -25.584 21.941 1.00 48.97 305 THR A O 1
ATOM 2557 N N . HIS A 1 306 ? -34.416 -24.898 23.902 1.00 48.06 306 HIS A N 1
ATOM 2558 C CA . HIS A 1 306 ? -35.546 -25.835 23.899 1.00 48.06 306 HIS A CA 1
ATOM 2559 C C . HIS A 1 306 ? -36.758 -25.283 23.128 1.00 48.06 306 HIS A C 1
ATOM 2561 O O . HIS A 1 306 ? -37.408 -26.016 22.384 1.00 48.06 306 HIS A O 1
ATOM 2567 N N . LEU A 1 307 ? -37.004 -23.966 23.178 1.00 47.03 307 LEU A N 1
ATOM 2568 C CA . LEU A 1 307 ? -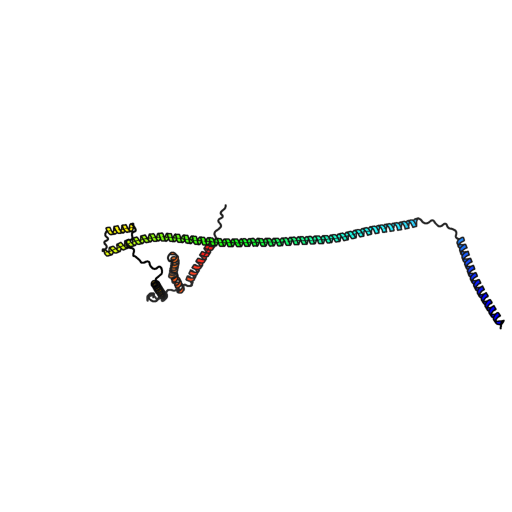38.068 -23.313 22.398 1.00 47.03 307 LEU A CA 1
ATOM 2569 C C . LEU A 1 307 ? -37.883 -23.419 20.872 1.00 47.03 307 LEU A C 1
ATOM 2571 O O . LEU A 1 307 ? -38.872 -23.393 20.141 1.00 47.03 307 LEU A O 1
ATOM 2575 N N . THR A 1 308 ? -36.652 -23.574 20.374 1.00 46.94 308 THR A N 1
ATOM 2576 C CA . THR A 1 308 ? -36.377 -23.759 18.936 1.00 46.94 308 THR A CA 1
ATOM 2577 C C . THR A 1 308 ? -36.644 -25.178 18.433 1.00 46.94 308 THR A C 1
ATOM 2579 O O . THR A 1 308 ? -36.814 -25.356 17.231 1.00 46.94 308 THR A O 1
ATOM 2582 N N . GLN A 1 309 ? -36.712 -26.182 19.315 1.00 48.47 309 GLN A N 1
ATOM 2583 C CA . GLN A 1 309 ? -36.912 -27.585 18.928 1.00 48.47 309 GLN A CA 1
ATOM 2584 C C . GLN A 1 309 ? -38.394 -27.994 18.831 1.00 48.47 309 GLN A C 1
ATOM 2586 O O . GLN A 1 309 ? -38.704 -28.981 18.168 1.00 48.47 309 GLN A O 1
ATOM 2591 N N . GLY A 1 310 ? -39.313 -27.259 19.471 1.00 45.09 310 GLY A N 1
ATOM 2592 C CA . GLY A 1 310 ? -40.722 -27.664 19.609 1.00 45.09 310 GLY A CA 1
ATOM 2593 C C . GLY A 1 310 ? -41.736 -26.979 18.684 1.00 45.09 310 GLY A C 1
ATOM 2594 O O . GLY A 1 310 ? -42.838 -27.494 18.508 1.00 45.09 310 GLY A O 1
ATOM 2595 N N . PHE A 1 311 ? -41.410 -25.833 18.081 1.00 45.03 311 PHE A N 1
ATOM 2596 C CA . PHE A 1 311 ? -42.382 -25.044 17.317 1.00 45.03 311 PHE A CA 1
ATOM 2597 C C . PHE A 1 311 ? -42.051 -25.022 15.822 1.00 45.03 311 PHE A C 1
ATOM 2599 O O . PHE A 1 311 ? -40.963 -24.618 15.423 1.00 45.03 311 PHE A O 1
ATOM 2606 N N . CYS A 1 312 ? -43.037 -25.351 14.975 1.00 41.81 312 CYS A N 1
ATOM 2607 C CA . CYS A 1 312 ? -42.990 -25.217 13.507 1.00 41.81 312 CYS A CA 1
ATOM 2608 C C . CYS A 1 312 ? -43.071 -23.737 13.056 1.00 41.81 312 CYS A C 1
ATOM 2610 O O . CYS A 1 312 ? -43.676 -23.386 12.048 1.00 41.81 312 CYS A O 1
ATOM 2612 N N . VAL A 1 313 ? -42.446 -22.856 13.837 1.00 45.28 313 VAL A N 1
ATOM 2613 C CA . VAL A 1 313 ? -42.139 -21.454 13.532 1.00 45.28 313 VAL A CA 1
ATOM 2614 C C . VAL A 1 313 ? -40.712 -21.409 12.972 1.00 45.28 313 VAL A C 1
ATOM 2616 O O . VAL A 1 313 ? -39.975 -20.452 13.167 1.00 45.28 313 VAL A O 1
ATOM 2619 N N . GLU A 1 314 ? -40.294 -22.484 12.300 1.00 44.78 314 GLU A N 1
ATOM 2620 C CA . GLU A 1 314 ? -38.924 -22.702 11.846 1.00 44.78 314 GLU A CA 1
ATOM 2621 C C . GLU A 1 314 ? -38.500 -21.566 10.915 1.00 44.78 314 GLU A C 1
ATOM 2623 O O . GLU A 1 314 ? -37.452 -20.979 11.115 1.00 44.78 314 GLU A O 1
ATOM 2628 N N . THR A 1 315 ? -39.374 -21.113 10.014 1.00 49.00 315 THR A N 1
ATOM 2629 C CA . THR A 1 315 ? -39.089 -19.985 9.117 1.00 49.00 315 THR A CA 1
ATOM 2630 C C . THR A 1 315 ? -38.997 -18.636 9.821 1.00 49.00 315 THR A C 1
ATOM 2632 O O . THR A 1 315 ? -38.078 -17.892 9.520 1.00 49.00 315 THR A O 1
ATOM 2635 N N . LEU A 1 316 ? -39.874 -18.309 10.775 1.00 49.50 316 LEU A N 1
ATOM 2636 C CA . LEU A 1 316 ? -39.854 -17.010 11.471 1.00 49.50 316 LEU A CA 1
ATOM 2637 C C . LEU A 1 316 ? -38.778 -16.941 12.563 1.00 49.50 316 LEU A C 1
ATOM 2639 O O . LEU A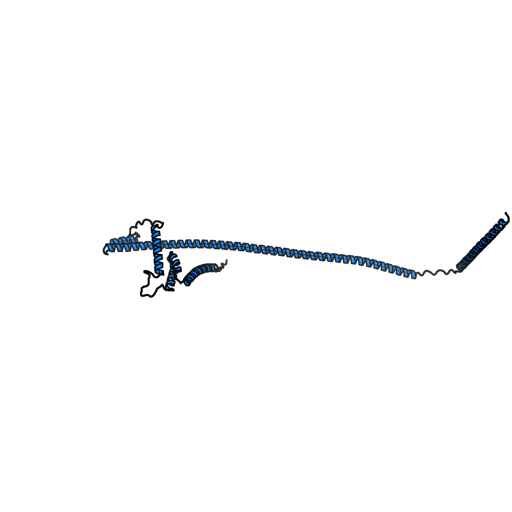 1 316 ? -38.184 -15.887 12.757 1.00 49.50 316 LEU A O 1
ATOM 2643 N N . LEU A 1 317 ? -38.489 -18.048 13.255 1.00 53.06 317 LEU A N 1
ATOM 2644 C CA . LEU A 1 317 ? -37.367 -18.140 14.195 1.00 53.06 317 LEU A CA 1
ATOM 2645 C C . LEU A 1 317 ? -36.039 -18.179 13.451 1.00 53.06 317 LEU A C 1
ATOM 2647 O O . LEU A 1 317 ? -35.088 -17.562 13.907 1.00 53.06 317 LEU A O 1
ATOM 2651 N N . GLN A 1 318 ? -35.964 -18.841 12.297 1.00 52.47 318 GLN A N 1
ATOM 2652 C CA . GLN A 1 318 ? -34.770 -18.840 11.460 1.00 52.47 318 GLN A CA 1
ATOM 2653 C C . GLN A 1 318 ? -34.610 -17.511 10.723 1.00 52.47 318 GLN A C 1
ATOM 2655 O O . GLN A 1 318 ? -33.480 -17.073 10.588 1.00 52.47 318 GLN A O 1
ATOM 2660 N N . GLU A 1 319 ? -35.683 -16.806 10.353 1.00 51.06 319 GLU A N 1
ATOM 2661 C CA . GLU A 1 319 ? -35.638 -15.411 9.890 1.00 51.06 319 GLU A CA 1
ATOM 2662 C C . GLU A 1 319 ? -35.278 -14.449 11.022 1.00 51.06 319 GLU A C 1
ATOM 2664 O O . GLU A 1 319 ? -34.528 -13.516 10.779 1.00 51.06 319 GLU A O 1
ATOM 2669 N N . ALA A 1 320 ? -35.734 -14.666 12.258 1.00 49.19 320 ALA A N 1
ATOM 2670 C CA . ALA A 1 320 ? -35.370 -13.844 13.412 1.00 49.19 320 ALA A CA 1
ATOM 2671 C C . ALA A 1 320 ? -33.932 -14.112 13.880 1.00 49.19 320 ALA A C 1
ATOM 2673 O O . 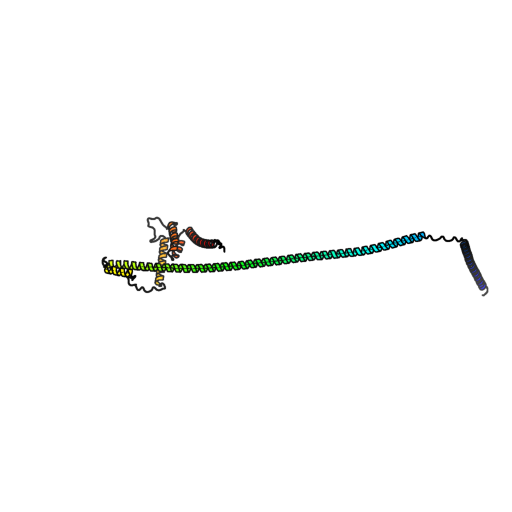ALA A 1 320 ? -33.229 -13.171 14.229 1.00 49.19 320 ALA A O 1
ATOM 2674 N N . LEU A 1 321 ? -33.461 -15.362 13.832 1.00 51.91 321 LEU A N 1
ATOM 2675 C CA . LEU A 1 321 ? -32.069 -15.754 14.079 1.00 51.91 321 LEU A CA 1
ATOM 2676 C C . LEU A 1 321 ? -31.162 -15.305 12.934 1.00 51.91 321 LEU A C 1
ATOM 2678 O O . LEU A 1 321 ? -30.071 -14.798 13.177 1.00 51.91 321 LEU A O 1
ATOM 2682 N N . GLN A 1 322 ? -31.612 -15.416 11.683 1.00 55.22 322 GLN A N 1
ATOM 2683 C CA . GLN A 1 322 ? -30.909 -14.842 10.542 1.00 55.22 322 GLN A CA 1
ATOM 2684 C C . GLN A 1 322 ? -30.913 -13.326 10.626 1.00 55.22 322 GLN A C 1
ATOM 2686 O O . GLN A 1 322 ? -29.866 -12.770 10.387 1.00 55.22 322 GLN A O 1
ATOM 2691 N N . ALA A 1 323 ? -31.991 -12.645 11.017 1.00 50.53 323 ALA A N 1
ATOM 2692 C CA . ALA A 1 323 ? -32.027 -11.196 11.223 1.00 50.53 323 ALA A CA 1
ATOM 2693 C C . ALA A 1 323 ? -31.228 -10.764 12.458 1.00 50.53 323 ALA A C 1
ATOM 2695 O O . ALA A 1 323 ? -30.683 -9.668 12.469 1.00 50.53 323 ALA A O 1
ATOM 2696 N N . TYR A 1 324 ? -31.094 -11.621 13.469 1.00 47.50 324 TYR A N 1
ATOM 2697 C CA . TYR A 1 324 ? -30.189 -11.435 14.599 1.00 47.50 324 TYR A CA 1
ATOM 2698 C C . TYR A 1 324 ? -28.733 -11.511 14.127 1.00 47.50 324 TYR A C 1
ATOM 2700 O O . TYR A 1 324 ? -27.979 -10.569 14.335 1.00 47.50 324 TYR A O 1
ATOM 2708 N N . HIS A 1 325 ? -28.360 -12.551 13.379 1.00 48.59 325 HIS A N 1
ATOM 2709 C CA . HIS A 1 325 ? -27.024 -12.686 12.798 1.00 48.59 325 HIS A CA 1
ATOM 2710 C C . HIS A 1 325 ? -26.748 -11.671 11.679 1.00 48.59 325 HIS A C 1
ATOM 2712 O O . HIS A 1 325 ? -25.626 -11.201 11.532 1.00 48.59 325 HIS A O 1
ATOM 2718 N N . HIS A 1 326 ? -27.757 -11.285 10.898 1.00 49.53 326 HIS A N 1
ATOM 2719 C CA . HIS A 1 326 ? -27.673 -10.269 9.850 1.00 49.53 326 HIS A CA 1
ATOM 2720 C C . HIS A 1 326 ? -27.670 -8.874 10.457 1.00 49.53 326 HIS A C 1
ATOM 2722 O O . HIS A 1 326 ? -27.026 -8.010 9.897 1.00 49.53 326 HIS A O 1
ATOM 2728 N N . GLY A 1 327 ? -28.324 -8.662 11.601 1.00 50.50 327 GLY A N 1
ATOM 2729 C CA . GLY A 1 327 ? -28.289 -7.452 12.416 1.00 50.50 327 GLY A CA 1
ATOM 2730 C C . GLY A 1 327 ? -26.959 -7.299 13.145 1.00 50.50 327 GLY A C 1
ATOM 2731 O O . GLY A 1 327 ? -26.401 -6.214 13.148 1.00 50.50 327 GLY A O 1
ATOM 2732 N N . GLU A 1 328 ? -26.378 -8.379 13.664 1.00 45.38 328 GLU A N 1
ATOM 2733 C CA . GLU A 1 328 ? -24.988 -8.404 14.133 1.00 45.38 328 GLU A CA 1
ATOM 2734 C C . GLU A 1 328 ? -24.024 -8.134 12.971 1.00 45.38 328 GLU A C 1
ATOM 2736 O O . GLU A 1 328 ? -23.128 -7.309 13.106 1.00 45.38 328 GLU A O 1
ATOM 2741 N N . MET A 1 329 ? -24.246 -8.720 11.790 1.00 43.38 329 MET A N 1
ATOM 2742 C CA . MET A 1 329 ? -23.433 -8.473 10.592 1.00 43.38 329 MET A CA 1
ATOM 2743 C C . MET A 1 329 ? -23.673 -7.100 9.945 1.00 43.38 329 MET A C 1
ATOM 2745 O O . MET A 1 329 ? -22.755 -6.572 9.325 1.00 43.38 329 MET A O 1
ATOM 2749 N N . GLU A 1 330 ? -24.859 -6.505 10.084 1.00 45.59 330 GLU A N 1
ATOM 2750 C CA . GLU A 1 330 ? -25.238 -5.150 9.660 1.00 45.59 330 GLU A CA 1
ATOM 2751 C C . GLU A 1 330 ? -24.718 -4.125 10.652 1.00 45.59 330 GLU A C 1
ATOM 2753 O O . GLU A 1 330 ? -24.279 -3.080 10.207 1.00 45.59 330 GLU A O 1
ATOM 2758 N N . VAL A 1 331 ? -24.686 -4.410 11.958 1.00 47.81 331 VAL A N 1
ATOM 2759 C CA . VAL A 1 331 ? -24.011 -3.601 12.985 1.00 47.81 331 VAL A CA 1
ATOM 2760 C C . VAL A 1 331 ? -22.504 -3.682 12.775 1.00 47.81 331 VAL A C 1
ATOM 2762 O O . VAL A 1 331 ? -21.849 -2.650 12.728 1.00 47.81 331 VAL A O 1
ATOM 2765 N N . ILE A 1 332 ? -21.946 -4.860 12.496 1.00 43.25 332 ILE A N 1
ATOM 2766 C CA . ILE A 1 332 ? -20.539 -5.016 12.105 1.00 43.25 332 ILE A CA 1
ATOM 2767 C C . ILE A 1 332 ? -20.273 -4.302 10.767 1.00 43.25 332 ILE A C 1
ATOM 2769 O O . ILE A 1 332 ? -19.285 -3.581 10.652 1.00 43.25 332 ILE A O 1
ATOM 2773 N N . ARG A 1 333 ? -21.160 -4.390 9.762 1.00 39.41 333 ARG A N 1
ATOM 2774 C CA . ARG A 1 333 ? -21.029 -3.669 8.479 1.00 39.41 333 ARG A CA 1
ATOM 2775 C C . ARG A 1 333 ? -21.255 -2.170 8.603 1.00 39.41 333 ARG A C 1
ATOM 2777 O O . ARG A 1 333 ? -20.547 -1.440 7.932 1.00 39.41 333 ARG A O 1
ATOM 2784 N N . THR A 1 334 ? -22.182 -1.678 9.417 1.00 43.00 334 THR A N 1
ATOM 2785 C CA . THR A 1 334 ? -22.414 -0.241 9.637 1.00 43.00 334 THR A CA 1
ATOM 2786 C C . THR A 1 334 ? -21.331 0.342 10.517 1.00 43.00 334 THR A C 1
ATOM 2788 O O . THR A 1 334 ? -20.885 1.435 10.210 1.00 43.00 334 THR A O 1
ATOM 2791 N N . VAL A 1 335 ? -20.794 -0.384 11.497 1.00 45.66 335 VAL A N 1
ATOM 2792 C CA . VAL A 1 335 ? -19.565 -0.003 12.211 1.00 45.66 335 VAL A CA 1
ATOM 2793 C C . VAL A 1 335 ? -18.375 0.026 11.240 1.00 45.66 335 VAL A C 1
ATOM 2795 O O . VAL A 1 335 ? -17.620 0.996 11.228 1.00 45.66 335 VAL A O 1
ATOM 2798 N N . LEU A 1 336 ? -18.251 -0.944 10.324 1.00 41.69 336 LEU A N 1
ATOM 2799 C CA . LEU A 1 336 ? -17.215 -0.948 9.278 1.00 41.69 336 LEU A CA 1
ATOM 2800 C C . LEU A 1 336 ? -17.428 0.126 8.187 1.00 41.69 336 LEU A C 1
ATOM 2802 O O . LEU A 1 336 ? -16.454 0.658 7.657 1.00 41.69 336 LEU A O 1
ATOM 2806 N N . ILE A 1 337 ? -18.668 0.487 7.845 1.00 44.06 337 ILE A N 1
ATOM 2807 C CA . ILE A 1 337 ? -19.019 1.504 6.835 1.00 44.06 337 ILE A CA 1
ATOM 2808 C C . ILE A 1 337 ? -18.983 2.917 7.439 1.00 44.06 337 ILE A C 1
ATOM 2810 O O . ILE A 1 337 ? -18.537 3.835 6.758 1.00 44.06 337 ILE A O 1
ATOM 2814 N N . LEU A 1 338 ? -19.368 3.112 8.705 1.00 41.69 338 LEU A N 1
ATOM 2815 C CA . LEU A 1 338 ? -19.215 4.368 9.455 1.00 41.69 338 LEU A CA 1
ATOM 2816 C C . LEU A 1 338 ? -17.736 4.663 9.729 1.00 41.69 338 LEU A C 1
ATOM 2818 O O . LEU A 1 338 ? -17.325 5.818 9.609 1.00 41.69 338 LEU A O 1
ATOM 2822 N N . ASN A 1 339 ? -16.913 3.632 9.960 1.00 43.91 339 ASN A N 1
ATOM 2823 C CA . ASN A 1 339 ? -15.455 3.779 9.989 1.00 43.91 339 ASN A CA 1
ATOM 2824 C C . ASN A 1 339 ? -14.857 4.091 8.603 1.00 43.91 339 ASN A C 1
ATOM 2826 O O . ASN A 1 339 ? -13.864 4.808 8.526 1.00 43.91 339 ASN A O 1
ATOM 2830 N N . LYS A 1 340 ? -15.492 3.665 7.498 1.00 44.12 340 LYS A N 1
ATOM 2831 C CA . LYS A 1 340 ? -15.102 4.048 6.122 1.00 44.12 340 LYS A CA 1
ATOM 2832 C C . LYS A 1 340 ? -15.694 5.378 5.622 1.00 44.12 340 LYS A C 1
ATOM 2834 O O . LYS A 1 340 ? -15.230 5.890 4.607 1.00 44.12 340 LYS A O 1
ATOM 2839 N N . LYS A 1 341 ? -16.700 5.953 6.296 1.00 40.81 341 LYS A N 1
ATOM 2840 C CA . LYS A 1 341 ? -17.411 7.189 5.897 1.00 40.81 341 LYS A CA 1
ATOM 2841 C C . LYS A 1 341 ? -17.141 8.402 6.796 1.00 40.81 341 LYS A C 1
ATOM 2843 O O . LYS A 1 341 ? -17.894 9.367 6.705 1.00 40.81 341 LYS A O 1
ATOM 2848 N N . LYS A 1 342 ? -16.084 8.440 7.618 1.00 39.50 342 LYS A N 1
ATOM 2849 C CA . LYS A 1 342 ? -15.627 9.728 8.180 1.00 39.50 342 LYS A CA 1
ATOM 2850 C C . LYS A 1 342 ? -14.975 10.556 7.059 1.00 39.50 342 LYS A C 1
ATOM 2852 O O . LYS A 1 342 ? -13.877 10.203 6.631 1.00 39.50 342 LYS A O 1
ATOM 2857 N N . PRO A 1 343 ? -15.598 11.645 6.558 1.00 39.72 343 PRO A N 1
ATOM 2858 C CA . PRO A 1 343 ? -14.905 12.553 5.659 1.00 39.72 343 PRO A CA 1
ATOM 2859 C C . PRO A 1 343 ? -13.762 13.221 6.422 1.00 39.72 343 PRO A C 1
ATOM 2861 O O . PRO A 1 343 ? -13.953 13.711 7.540 1.00 39.72 343 PRO A O 1
ATOM 2864 N N . MET A 1 344 ? -12.585 13.267 5.795 1.00 43.75 344 MET A N 1
ATOM 2865 C CA . MET A 1 344 ? -11.501 14.153 6.199 1.00 43.75 344 MET A CA 1
ATOM 2866 C C . MET A 1 344 ? -12.048 15.580 6.318 1.00 43.75 344 MET A C 1
ATOM 2868 O O . MET A 1 344 ? -12.300 16.252 5.316 1.00 43.75 344 MET A O 1
ATOM 2872 N N . LYS A 1 345 ? -12.244 16.062 7.549 1.00 40.44 345 LYS A N 1
ATOM 2873 C CA . LYS A 1 345 ? -12.351 17.497 7.793 1.00 40.44 345 LYS A CA 1
ATOM 2874 C C . LYS A 1 345 ? -10.940 18.060 7.699 1.00 40.44 345 LYS A C 1
ATOM 2876 O O . LYS A 1 345 ? -10.138 17.897 8.610 1.00 40.44 345 LYS A O 1
ATOM 2881 N N . ASN A 1 346 ? -10.674 18.689 6.555 1.00 47.06 346 ASN A N 1
ATOM 2882 C CA . ASN A 1 346 ? -9.588 19.636 6.338 1.00 47.06 346 ASN A CA 1
ATOM 2883 C C . ASN A 1 346 ? -9.442 20.555 7.557 1.00 47.06 346 ASN A C 1
ATOM 2885 O O . ASN A 1 346 ? -10.305 21.401 7.798 1.00 47.06 346 ASN A O 1
ATOM 2889 N N . ILE A 1 347 ? -8.336 20.416 8.281 1.00 39.62 347 ILE A N 1
ATOM 2890 C CA . ILE A 1 347 ? -7.825 21.468 9.153 1.00 39.62 347 ILE A CA 1
ATOM 2891 C C . ILE A 1 347 ? -6.752 22.171 8.324 1.00 39.62 347 ILE A C 1
ATOM 2893 O O . ILE A 1 347 ? -5.682 21.623 8.073 1.00 39.62 347 ILE A O 1
ATOM 2897 N N . ARG A 1 348 ? -7.114 23.351 7.806 1.00 41.91 348 ARG A N 1
ATOM 2898 C CA . ARG A 1 348 ? -6.167 24.319 7.247 1.00 41.91 348 ARG A CA 1
ATOM 2899 C C . ARG A 1 348 ? -5.234 24.766 8.376 1.00 41.91 348 ARG A C 1
ATOM 2901 O O . ARG A 1 348 ? -5.732 25.140 9.438 1.00 41.91 348 ARG A O 1
ATOM 2908 N N . TYR A 1 349 ? -3.930 24.703 8.117 1.00 43.50 349 TYR A N 1
ATOM 2909 C CA . TYR A 1 349 ? -2.929 25.526 8.796 1.00 43.50 349 TYR A CA 1
ATOM 2910 C C . TYR A 1 349 ? -3.032 26.978 8.333 1.00 43.50 349 TYR A C 1
ATOM 2912 O O . TYR A 1 349 ? -3.458 27.187 7.168 1.00 43.50 349 TYR A O 1
#